Protein AF-A0A2W4RXI7-F1 (afdb_monomer_lite)

pLDDT: mean 94.2, std 5.84, range [62.19, 98.5]

Foldseek 3Di:
DDDQDPVNVVVVVVVVVVVLLVVLLVVLCVVAVVCVPADPVVSSLLLVLQLLALCQLVDDDSVQSSLSVVLCRVQALCLCLQPQLVCLSNPPVDDNSCSSVVCVVDPDPCSSVVSNVLHAPLSSQHRYPCSVPDLQVSLVSSLVRQDDPVLVVVCVVVVDGLVLLLVVQVVLPNPHSRLSSLSSNCCSVVHVCNCPPDPQNVVLSVVSDSVSSSVSSQVVCCVPPVGRD

Structure (mmCIF, N/CA/C/O backbone):
data_AF-A0A2W4RXI7-F1
#
_entry.id   AF-A0A2W4RXI7-F1
#
loop_
_atom_site.group_PDB
_atom_site.id
_atom_site.type_symbol
_atom_site.label_atom_id
_atom_site.label_alt_id
_atom_site.label_comp_id
_atom_site.label_asym_id
_atom_site.label_entity_id
_atom_site.label_seq_id
_atom_site.pdbx_PDB_ins_code
_atom_site.Cartn_x
_atom_site.Cartn_y
_atom_site.Cartn_z
_atom_site.occupancy
_atom_site.B_iso_or_equiv
_atom_site.auth_seq_id
_atom_site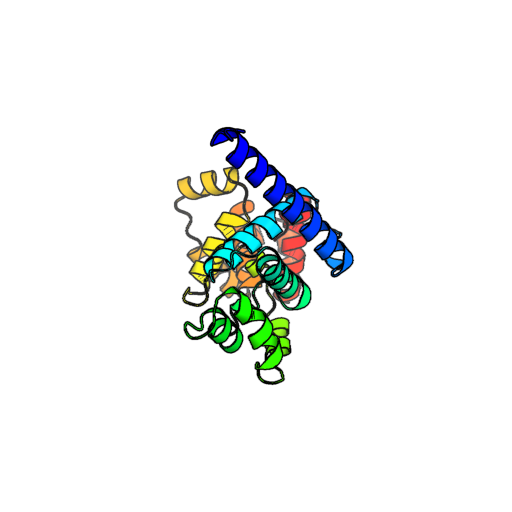.auth_comp_id
_atom_site.auth_asym_id
_atom_site.auth_atom_id
_atom_site.pdbx_PDB_model_num
ATOM 1 N N . MET A 1 1 ? -1.349 9.612 48.285 1.00 62.19 1 MET A N 1
ATOM 2 C CA . MET A 1 1 ? -1.772 10.336 47.068 1.00 62.19 1 MET A CA 1
ATOM 3 C C . MET A 1 1 ? -0.629 10.240 46.072 1.00 62.19 1 MET A C 1
ATOM 5 O O . MET A 1 1 ? 0.419 10.817 46.321 1.00 62.19 1 MET A O 1
ATOM 9 N N . ILE A 1 2 ? -0.771 9.408 45.040 1.00 70.06 2 ILE A N 1
ATOM 10 C CA . ILE A 1 2 ? 0.252 9.237 43.999 1.00 70.06 2 ILE A CA 1
ATOM 11 C C . ILE A 1 2 ? 0.003 10.331 42.956 1.00 70.06 2 ILE A C 1
ATOM 13 O O . ILE A 1 2 ? -1.092 10.397 42.408 1.00 70.06 2 ILE A O 1
ATOM 17 N N . ILE A 1 3 ? 0.980 11.207 42.720 1.00 77.25 3 ILE A N 1
ATOM 18 C CA . ILE A 1 3 ? 0.929 12.204 41.643 1.00 77.25 3 ILE A CA 1
ATOM 19 C C . ILE A 1 3 ? 1.681 11.599 40.460 1.00 77.25 3 ILE A C 1
ATOM 21 O O . ILE A 1 3 ? 2.901 11.456 40.517 1.00 77.25 3 ILE A O 1
ATOM 25 N N . ILE A 1 4 ? 0.952 11.201 39.419 1.00 76.81 4 ILE A N 1
ATOM 26 C CA . ILE A 1 4 ? 1.549 10.725 38.170 1.00 76.81 4 ILE A CA 1
ATOM 27 C C . ILE A 1 4 ? 1.892 11.956 37.332 1.00 76.81 4 ILE A C 1
ATOM 29 O O . ILE A 1 4 ? 1.026 12.777 37.036 1.00 76.81 4 ILE A O 1
ATOM 33 N N . SER A 1 5 ? 3.166 12.107 36.981 1.00 83.50 5 SER A N 1
ATOM 34 C CA . SER A 1 5 ? 3.616 13.199 36.112 1.00 83.50 5 SER A CA 1
ATOM 35 C C . SER A 1 5 ? 3.277 12.918 34.645 1.00 83.50 5 SER A C 1
ATOM 37 O O . SER A 1 5 ? 3.257 11.763 34.222 1.00 83.50 5 SER A O 1
ATOM 39 N N . THR A 1 6 ? 3.090 13.965 33.837 1.00 82.56 6 THR A N 1
ATOM 40 C CA . THR A 1 6 ? 2.845 13.849 32.385 1.00 82.56 6 THR A CA 1
ATOM 41 C C . THR A 1 6 ? 3.897 12.979 31.694 1.00 82.56 6 THR A C 1
ATOM 43 O O . THR A 1 6 ? 3.557 12.077 30.943 1.00 82.56 6 THR A O 1
ATOM 46 N N . ARG A 1 7 ? 5.174 13.134 32.069 1.00 82.56 7 ARG A N 1
ATOM 47 C CA . ARG A 1 7 ? 6.284 12.337 31.526 1.00 82.56 7 ARG A CA 1
ATOM 48 C C . ARG A 1 7 ? 6.159 10.836 31.814 1.00 82.56 7 ARG A C 1
ATOM 50 O O . ARG A 1 7 ? 6.609 10.022 31.015 1.00 82.56 7 ARG A O 1
ATOM 57 N N . GLN A 1 8 ? 5.592 10.464 32.964 1.00 79.50 8 GLN A N 1
ATOM 58 C CA . GLN A 1 8 ? 5.335 9.060 33.294 1.00 79.50 8 GLN A CA 1
ATOM 59 C C . GLN A 1 8 ? 4.173 8.509 32.465 1.00 79.50 8 GLN A C 1
ATOM 61 O O . GLN A 1 8 ? 4.283 7.388 31.982 1.00 79.50 8 GLN A O 1
ATOM 66 N N . MET A 1 9 ? 3.109 9.292 32.249 1.00 83.25 9 MET A N 1
ATOM 67 C CA . MET A 1 9 ? 2.001 8.898 31.366 1.00 83.25 9 MET A CA 1
ATOM 68 C C . MET A 1 9 ? 2.474 8.684 29.927 1.00 83.25 9 MET A C 1
ATOM 70 O O . MET A 1 9 ? 2.164 7.648 29.346 1.00 83.25 9 MET A O 1
ATOM 74 N N . ASP A 1 10 ? 3.295 9.594 29.398 1.00 86.25 10 ASP A N 1
ATOM 75 C CA . ASP A 1 10 ? 3.855 9.474 28.047 1.00 86.25 10 ASP A CA 1
ATOM 76 C C . ASP A 1 10 ? 4.688 8.193 27.898 1.00 86.25 10 ASP A C 1
ATOM 78 O O . ASP A 1 10 ? 4.558 7.465 26.915 1.00 86.25 10 ASP A O 1
ATOM 82 N N . PHE A 1 11 ? 5.518 7.877 28.899 1.00 86.81 11 PHE A N 1
ATOM 83 C CA . PHE A 1 11 ? 6.318 6.653 28.903 1.00 86.81 11 PHE A CA 1
ATOM 84 C C . PHE A 1 11 ? 5.442 5.392 28.923 1.00 86.81 11 PHE A C 1
ATOM 86 O O . PHE A 1 11 ? 5.689 4.461 28.156 1.00 86.81 11 PHE A O 1
ATOM 93 N N . PHE A 1 12 ? 4.398 5.362 29.760 1.00 86.44 12 PHE A N 1
ATOM 94 C CA . PHE A 1 12 ? 3.458 4.240 29.794 1.00 86.44 12 PHE A CA 1
ATOM 95 C C . PHE A 1 12 ? 2.723 4.071 28.464 1.00 86.44 12 PHE A C 1
ATOM 97 O O . PHE A 1 12 ? 2.597 2.946 27.984 1.00 86.44 12 PHE A O 1
ATOM 104 N N . GLN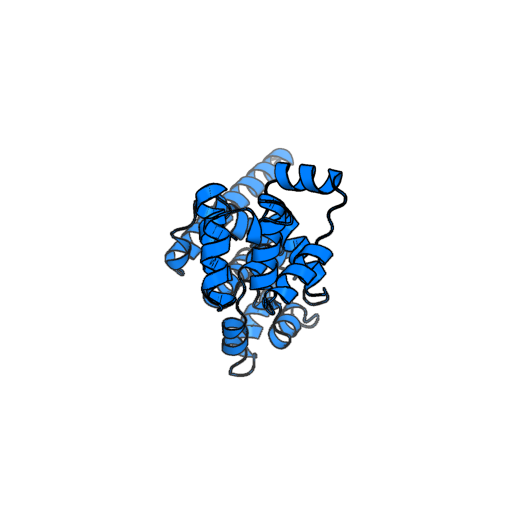 A 1 13 ? 2.285 5.169 27.846 1.00 85.94 13 GLN A N 1
ATOM 105 C CA . GLN A 1 13 ? 1.597 5.132 26.560 1.00 85.94 13 GLN A CA 1
ATOM 106 C C . GLN A 1 13 ? 2.512 4.604 25.448 1.00 85.94 13 GLN A C 1
ATOM 108 O O . GLN A 1 13 ? 2.116 3.701 24.716 1.00 85.94 13 GLN A O 1
ATOM 113 N N . GLN A 1 14 ? 3.759 5.080 25.378 1.00 88.88 14 GLN A N 1
ATOM 114 C CA . GLN A 1 14 ? 4.754 4.581 24.419 1.00 88.88 14 GLN A CA 1
ATOM 115 C C . GLN A 1 14 ? 5.049 3.090 24.619 1.00 88.88 14 GLN A C 1
ATOM 117 O O . GLN A 1 14 ? 5.160 2.338 23.650 1.00 88.88 14 GLN A O 1
ATOM 122 N N . GLN A 1 15 ? 5.157 2.639 25.872 1.00 91.25 15 GLN A N 1
ATOM 123 C CA . GLN A 1 15 ? 5.377 1.228 26.174 1.00 91.25 15 GLN A CA 1
ATOM 124 C C . GLN A 1 15 ? 4.177 0.363 25.764 1.00 91.25 15 GLN A C 1
ATOM 126 O O . GLN A 1 15 ? 4.372 -0.698 25.170 1.00 91.25 15 GLN A O 1
ATOM 131 N N . GLN A 1 16 ? 2.949 0.806 26.047 1.00 90.69 16 GLN A N 1
ATOM 132 C CA . GLN A 1 16 ? 1.731 0.102 25.637 1.00 90.69 16 GLN A CA 1
ATOM 133 C C . GLN A 1 16 ? 1.595 0.034 24.115 1.00 90.69 16 GLN A C 1
ATOM 135 O O . GLN A 1 16 ? 1.257 -1.021 23.581 1.00 90.69 16 GLN A O 1
ATOM 140 N N . GLU A 1 17 ? 1.889 1.128 23.413 1.00 91.69 17 GLU A N 1
ATOM 141 C CA . GLU A 1 17 ? 1.865 1.174 21.952 1.00 91.69 17 GLU A CA 1
ATOM 142 C C . GLU A 1 17 ? 2.888 0.209 21.348 1.00 91.69 17 GLU A C 1
ATOM 144 O O . GLU A 1 17 ? 2.563 -0.561 20.444 1.00 91.69 17 GLU A O 1
ATOM 149 N N . ARG A 1 18 ? 4.107 0.181 21.896 1.00 92.81 18 ARG A N 1
ATOM 150 C CA . ARG A 1 18 ? 5.139 -0.767 21.473 1.00 92.81 18 ARG A CA 1
ATOM 151 C C . ARG A 1 18 ? 4.696 -2.217 21.675 1.00 92.81 18 ARG A C 1
ATOM 153 O O . ARG A 1 18 ? 4.786 -3.009 20.744 1.00 92.81 18 ARG A O 1
ATOM 160 N N . GLN A 1 19 ? 4.175 -2.555 22.854 1.00 94.88 19 GLN A N 1
ATOM 161 C CA . GLN A 1 19 ? 3.679 -3.906 23.143 1.00 94.88 19 GLN A CA 1
ATOM 162 C C . GLN A 1 19 ? 2.489 -4.296 22.261 1.00 94.88 19 GLN A C 1
ATOM 164 O O . GLN A 1 19 ? 2.323 -5.465 21.919 1.00 94.88 19 GLN A O 1
ATOM 169 N N . PHE A 1 20 ? 1.629 -3.341 21.906 1.00 96.56 20 PHE A N 1
ATOM 170 C CA . PHE A 1 20 ? 0.544 -3.575 20.961 1.00 96.56 20 PHE A CA 1
ATOM 171 C C . PHE A 1 20 ? 1.082 -3.911 19.568 1.00 96.56 20 PHE A C 1
ATOM 173 O O . PHE A 1 20 ? 0.690 -4.934 19.016 1.00 96.56 20 PHE A O 1
ATOM 180 N N . ARG A 1 21 ? 2.030 -3.125 19.043 1.00 95.94 21 ARG A N 1
ATOM 181 C CA . ARG A 1 21 ? 2.655 -3.384 17.736 1.00 95.94 21 ARG A CA 1
ATOM 182 C C . ARG A 1 21 ? 3.394 -4.720 17.695 1.00 95.94 21 ARG A C 1
ATOM 184 O O . ARG A 1 21 ? 3.226 -5.460 16.737 1.00 95.94 21 ARG A O 1
ATOM 191 N N . GLU A 1 22 ? 4.151 -5.055 18.742 1.00 95.38 22 GLU A N 1
ATOM 192 C CA . GLU A 1 22 ? 4.859 -6.341 18.844 1.00 95.38 22 GLU A CA 1
ATOM 193 C C . GLU A 1 22 ? 3.879 -7.528 18.829 1.00 95.38 22 GLU A C 1
ATOM 195 O O . GLU A 1 22 ? 4.096 -8.500 18.105 1.00 95.38 22 GLU A O 1
ATOM 200 N N . ARG A 1 23 ? 2.763 -7.438 19.569 1.00 96.94 23 ARG A N 1
ATOM 201 C CA . ARG A 1 23 ? 1.708 -8.467 19.545 1.00 96.94 23 ARG A CA 1
ATOM 202 C C . ARG A 1 23 ? 1.008 -8.553 18.194 1.00 96.94 23 ARG A C 1
ATOM 204 O O . ARG A 1 23 ? 0.762 -9.654 17.721 1.00 96.94 23 ARG A O 1
ATOM 211 N N . LEU A 1 24 ? 0.703 -7.412 17.578 1.00 96.81 24 LEU A N 1
ATOM 212 C CA . LEU A 1 24 ? 0.054 -7.368 16.272 1.00 96.81 24 LEU A CA 1
ATOM 213 C C . LEU A 1 24 ? 0.950 -7.977 15.191 1.00 96.81 24 LEU A C 1
ATOM 215 O O . LEU A 1 24 ? 0.484 -8.773 14.390 1.00 96.81 24 LEU A O 1
ATOM 219 N N . GLN A 1 25 ? 2.248 -7.676 15.218 1.00 96.56 25 GLN A N 1
ATOM 220 C CA . GLN A 1 25 ? 3.222 -8.281 14.317 1.00 96.56 25 GLN A CA 1
ATOM 221 C C . GLN A 1 25 ? 3.311 -9.797 14.498 1.00 96.56 25 GLN A C 1
ATOM 223 O O . GLN A 1 25 ? 3.336 -10.521 13.508 1.00 96.56 25 GLN A O 1
ATOM 228 N N . ALA A 1 26 ? 3.342 -10.279 15.744 1.00 96.31 26 ALA A N 1
ATOM 229 C CA . ALA A 1 26 ? 3.323 -11.713 16.016 1.00 96.31 26 ALA A CA 1
ATOM 230 C C . ALA A 1 26 ? 2.040 -12.372 15.480 1.00 96.31 26 ALA A C 1
ATOM 232 O O . ALA A 1 26 ? 2.134 -13.387 14.801 1.00 96.31 26 ALA A O 1
ATOM 233 N N . GLY A 1 27 ? 0.876 -11.753 15.706 1.00 96.56 27 GLY A N 1
ATOM 234 C CA . GLY A 1 27 ? -0.405 -12.245 15.193 1.00 96.56 27 GLY A CA 1
ATOM 235 C C . GLY A 1 27 ? -0.468 -12.273 13.665 1.00 96.56 27 GLY A C 1
ATOM 236 O O . GLY A 1 27 ? -0.906 -13.261 13.095 1.00 96.56 27 GLY A O 1
ATOM 237 N N . VAL A 1 28 ? 0.038 -11.241 12.980 1.00 96.12 28 VAL A N 1
ATOM 238 C CA . VAL A 1 28 ? 0.117 -11.229 11.506 1.00 96.12 28 VAL A CA 1
ATOM 239 C C . VAL A 1 28 ? 0.981 -12.378 10.983 1.00 96.12 28 VAL A C 1
ATOM 241 O O . VAL A 1 28 ? 0.619 -13.011 9.999 1.00 96.12 28 VAL A O 1
ATOM 244 N N . LEU A 1 29 ? 2.110 -12.673 11.631 1.00 95.94 29 LEU A N 1
ATOM 245 C CA . LEU A 1 29 ? 2.981 -13.782 11.229 1.00 95.94 29 LEU A CA 1
ATOM 246 C C . LEU A 1 29 ? 2.372 -15.162 11.512 1.00 95.94 29 LEU A C 1
ATOM 248 O O . LEU A 1 29 ? 2.686 -16.115 10.801 1.00 95.94 29 LEU A O 1
ATOM 252 N N . GLU A 1 30 ? 1.542 -15.271 12.549 1.00 95.50 30 GLU A N 1
ATOM 253 C CA . GLU A 1 30 ? 0.829 -16.499 12.910 1.00 95.50 30 GLU A CA 1
ATOM 254 C C . GLU A 1 30 ? -0.325 -16.785 11.938 1.00 95.50 30 GLU A C 1
ATOM 256 O O . GLU A 1 30 ? -0.412 -17.888 11.402 1.00 95.50 30 GLU A O 1
ATOM 261 N N . GLU A 1 31 ? -1.156 -15.781 11.655 1.00 93.31 31 GLU A N 1
ATOM 262 C CA . GLU A 1 31 ? -2.354 -15.913 10.815 1.00 93.31 31 GLU A CA 1
ATOM 263 C C . GLU A 1 31 ? -2.051 -15.827 9.309 1.00 93.31 31 GLU A C 1
ATOM 265 O O . GLU A 1 31 ? -2.798 -16.355 8.486 1.00 93.31 31 GLU A O 1
ATOM 270 N N . CYS A 1 32 ? -0.961 -15.160 8.911 1.00 92.88 32 CYS A N 1
ATOM 271 C CA . CYS A 1 32 ? -0.599 -14.941 7.506 1.00 92.88 32 CYS A CA 1
ATOM 272 C C . CYS A 1 32 ? 0.888 -15.271 7.244 1.00 92.88 32 CYS A C 1
ATOM 274 O O . CYS A 1 32 ? 1.723 -14.363 7.132 1.00 92.88 32 CYS A O 1
ATOM 276 N N . PRO A 1 33 ? 1.240 -16.565 7.088 1.00 91.12 33 PRO A N 1
ATOM 277 C CA . PRO A 1 33 ? 2.625 -17.020 6.923 1.00 91.12 33 PRO A CA 1
ATOM 278 C C . PRO A 1 33 ? 3.369 -16.429 5.718 1.00 91.12 33 PRO A C 1
ATOM 280 O O . PRO A 1 33 ? 4.599 -16.383 5.730 1.00 91.12 33 PRO A O 1
ATOM 283 N N . ASP A 1 34 ? 2.656 -15.936 4.703 1.00 89.94 34 ASP A N 1
ATOM 284 C CA . ASP A 1 34 ? 3.247 -15.297 3.518 1.00 89.94 34 ASP A CA 1
ATOM 285 C C . ASP A 1 34 ? 4.105 -14.069 3.875 1.00 89.94 34 ASP A C 1
ATOM 287 O O . ASP A 1 34 ? 5.075 -13.751 3.183 1.00 89.94 34 ASP A O 1
ATOM 291 N N . TYR A 1 35 ? 3.824 -13.419 5.009 1.00 91.88 35 TYR A N 1
ATOM 292 C CA . TYR A 1 35 ? 4.607 -12.288 5.510 1.00 91.88 35 TYR A CA 1
ATOM 293 C C . TYR A 1 35 ? 5.863 -12.703 6.292 1.00 91.88 35 TYR A C 1
ATOM 295 O O . TYR A 1 35 ? 6.696 -11.847 6.597 1.00 91.88 35 TYR A O 1
ATOM 303 N N . ALA A 1 36 ? 6.064 -13.995 6.581 1.00 90.50 36 ALA A N 1
ATOM 304 C CA . ALA A 1 36 ? 7.229 -14.485 7.325 1.00 90.50 36 ALA A CA 1
ATOM 305 C C . ALA A 1 36 ? 8.563 -14.295 6.584 1.00 90.50 36 ALA A C 1
ATOM 307 O O . ALA A 1 36 ? 9.623 -14.316 7.209 1.00 90.50 36 ALA A O 1
ATOM 308 N N . GLY A 1 37 ? 8.523 -14.087 5.264 1.00 90.25 37 GLY A N 1
ATOM 309 C CA . GLY A 1 37 ? 9.702 -13.759 4.461 1.00 90.25 37 GLY A CA 1
ATOM 310 C C . GLY A 1 37 ? 10.179 -12.308 4.596 1.00 90.25 37 GLY A C 1
ATOM 311 O O . GLY A 1 37 ? 11.309 -12.007 4.204 1.00 90.25 37 GLY A O 1
ATOM 312 N N . LEU A 1 38 ? 9.354 -11.405 5.142 1.00 93.00 38 LEU A N 1
ATOM 313 C CA . LEU A 1 38 ? 9.717 -9.997 5.286 1.00 93.00 38 LEU A CA 1
ATOM 314 C C . LEU A 1 38 ? 10.704 -9.783 6.445 1.00 93.00 38 LEU A C 1
ATOM 316 O O . LEU A 1 38 ? 10.549 -10.374 7.518 1.00 93.00 38 LEU A O 1
ATOM 320 N N . PRO A 1 39 ? 11.688 -8.876 6.300 1.00 94.69 39 PRO A N 1
ATOM 321 C CA . PRO A 1 39 ? 12.507 -8.442 7.418 1.00 94.69 39 PRO A CA 1
ATOM 322 C C . PRO A 1 39 ? 11.641 -7.839 8.520 1.00 94.69 39 PRO A C 1
ATOM 324 O O . PRO A 1 39 ? 10.680 -7.116 8.248 1.00 94.69 39 PRO A O 1
ATOM 327 N N . HIS A 1 40 ? 12.034 -8.081 9.771 1.00 93.56 40 HIS A N 1
ATOM 328 C CA . HIS A 1 40 ? 11.302 -7.606 10.944 1.00 93.56 40 HIS A CA 1
ATOM 329 C C . HIS A 1 40 ? 11.004 -6.099 10.879 1.00 93.56 40 HIS A C 1
ATOM 331 O O . HIS A 1 40 ? 9.866 -5.687 11.100 1.00 93.56 40 HIS A O 1
ATOM 337 N N . ASP A 1 41 ? 12.007 -5.291 10.528 1.00 93.38 41 ASP A N 1
ATOM 338 C CA . ASP A 1 41 ? 11.875 -3.833 10.443 1.00 93.38 41 ASP A CA 1
ATOM 339 C C . ASP A 1 41 ? 10.924 -3.404 9.318 1.00 93.38 41 ASP A C 1
ATOM 341 O O . ASP A 1 41 ? 10.178 -2.439 9.469 1.00 93.38 41 ASP A O 1
ATOM 345 N N . THR A 1 42 ? 10.903 -4.146 8.207 1.00 94.31 42 THR A N 1
ATOM 346 C CA . THR A 1 42 ? 9.981 -3.901 7.093 1.00 94.31 42 THR A CA 1
ATOM 347 C C . THR A 1 42 ? 8.545 -4.160 7.523 1.00 94.31 42 THR A C 1
ATOM 349 O O . THR A 1 42 ? 7.706 -3.280 7.361 1.00 94.31 42 THR A O 1
ATOM 352 N N . LEU A 1 43 ? 8.254 -5.319 8.120 1.00 95.81 43 LEU A N 1
ATOM 353 C CA . LEU A 1 43 ? 6.900 -5.633 8.582 1.00 95.81 43 LEU A CA 1
ATOM 354 C C . LEU A 1 43 ? 6.432 -4.654 9.670 1.00 95.81 43 LEU A C 1
ATOM 356 O O . LEU A 1 43 ? 5.303 -4.173 9.626 1.00 95.81 43 LEU A O 1
ATOM 360 N N . SER A 1 44 ? 7.316 -4.298 10.605 1.00 95.94 44 SER A N 1
ATOM 361 C CA . SER A 1 44 ? 7.035 -3.291 11.632 1.00 95.94 44 SER A CA 1
ATOM 362 C C . SER A 1 44 ? 6.698 -1.924 11.020 1.00 95.94 44 SER A C 1
ATOM 364 O O . SER A 1 44 ? 5.734 -1.271 11.436 1.00 95.94 44 SER A O 1
ATOM 366 N N . HIS A 1 45 ? 7.423 -1.506 9.976 1.00 95.38 45 HIS A N 1
ATOM 367 C CA . HIS A 1 45 ? 7.111 -0.293 9.214 1.00 95.38 45 HIS A CA 1
ATOM 368 C C . HIS A 1 45 ? 5.738 -0.380 8.538 1.00 95.38 45 HIS A C 1
ATOM 370 O O . HIS A 1 45 ? 4.918 0.515 8.728 1.00 95.38 45 HIS A O 1
ATOM 376 N N . LEU A 1 46 ? 5.436 -1.472 7.829 1.00 96.94 46 LEU A N 1
ATOM 377 C CA . LEU A 1 46 ? 4.144 -1.653 7.154 1.00 96.94 46 LEU A CA 1
ATOM 378 C C . LEU A 1 46 ? 2.962 -1.628 8.134 1.00 96.94 46 LEU A C 1
ATOM 380 O O . LEU A 1 46 ? 1.982 -0.922 7.900 1.00 96.94 46 LEU A O 1
ATOM 384 N N . ILE A 1 47 ? 3.083 -2.310 9.277 1.00 97.25 47 ILE A N 1
ATOM 385 C CA . ILE A 1 47 ? 2.075 -2.273 10.349 1.00 97.25 47 ILE A CA 1
ATOM 386 C C . ILE A 1 47 ? 1.898 -0.845 10.874 1.00 97.25 47 ILE A C 1
ATOM 388 O O . ILE A 1 47 ? 0.780 -0.409 11.136 1.00 97.25 47 ILE A O 1
ATOM 392 N N . SER A 1 48 ? 2.984 -0.082 10.998 1.00 97.12 48 SER A N 1
ATOM 393 C CA . SER A 1 48 ? 2.918 1.313 11.440 1.00 97.12 48 SER A CA 1
ATOM 394 C C . SER A 1 48 ? 2.107 2.187 10.478 1.00 97.12 48 SER A C 1
ATOM 396 O O . SER A 1 48 ? 1.287 2.989 10.929 1.00 97.12 48 SER A O 1
ATOM 398 N N . LEU A 1 49 ? 2.298 2.014 9.165 1.00 97.56 49 LEU A N 1
ATOM 399 C CA . LEU A 1 49 ? 1.527 2.724 8.138 1.00 97.56 49 LEU A CA 1
ATOM 400 C C . LEU A 1 49 ? 0.053 2.297 8.152 1.00 97.56 49 LEU A C 1
ATOM 402 O O . LEU A 1 49 ? -0.833 3.152 8.109 1.00 97.56 49 LEU A O 1
ATOM 406 N N . ALA A 1 50 ? -0.209 0.998 8.298 1.00 98.00 50 ALA A N 1
ATOM 407 C CA . ALA A 1 50 ? -1.556 0.445 8.384 1.00 98.00 50 ALA A CA 1
ATOM 408 C C . ALA A 1 50 ? -2.332 0.989 9.596 1.00 98.00 50 ALA A C 1
ATOM 410 O O . ALA A 1 50 ? -3.469 1.433 9.454 1.00 98.00 50 ALA A O 1
ATOM 411 N N . LEU A 1 51 ? -1.700 1.063 10.772 1.00 97.88 51 LEU A N 1
ATOM 412 C CA . LEU A 1 51 ? -2.292 1.668 11.971 1.00 97.88 51 LEU A CA 1
ATOM 413 C C . LEU A 1 51 ? -2.563 3.167 11.789 1.00 97.88 51 LEU A C 1
ATOM 415 O O . LEU A 1 51 ? -3.606 3.669 12.209 1.00 97.88 51 LEU A O 1
ATOM 419 N N . GLN A 1 52 ? -1.651 3.891 11.133 1.00 97.44 52 GLN A N 1
ATOM 420 C CA . GLN A 1 52 ? -1.860 5.303 10.809 1.00 97.44 52 GLN A CA 1
ATOM 421 C C . GLN A 1 52 ? -3.070 5.493 9.883 1.00 97.44 52 GLN A C 1
ATOM 423 O O . GLN A 1 52 ? -3.860 6.420 10.089 1.00 97.44 52 GLN A O 1
ATOM 428 N N . ARG A 1 53 ? -3.226 4.612 8.889 1.00 98.00 53 ARG A N 1
ATOM 429 C CA . ARG A 1 53 ? -4.362 4.595 7.964 1.00 98.00 53 ARG A CA 1
ATOM 430 C C . ARG A 1 53 ? -5.668 4.259 8.682 1.00 98.00 53 ARG A C 1
ATOM 432 O O . ARG A 1 53 ? -6.629 5.007 8.539 1.00 98.00 53 ARG A O 1
ATOM 439 N N . ALA A 1 54 ? -5.676 3.218 9.511 1.00 98.12 54 ALA A N 1
ATOM 440 C CA . ALA A 1 54 ? -6.814 2.815 10.337 1.00 98.12 54 ALA A CA 1
ATOM 441 C C . ALA A 1 54 ? -7.311 3.976 11.221 1.00 98.12 54 ALA A C 1
ATOM 443 O O . ALA A 1 54 ? -8.502 4.283 11.261 1.00 98.12 54 ALA A O 1
ATOM 444 N N . GLY A 1 55 ? -6.386 4.724 11.833 1.00 97.44 55 GLY A N 1
ATOM 445 C CA . GLY A 1 55 ? -6.715 5.919 12.613 1.00 97.44 55 GLY A CA 1
ATOM 446 C C . GLY A 1 55 ? -7.421 7.027 11.814 1.00 97.44 55 GLY A C 1
ATOM 447 O O . GLY A 1 55 ? -8.128 7.844 12.404 1.00 97.44 55 GLY A O 1
ATOM 448 N N . LYS A 1 56 ? -7.299 7.070 10.476 1.00 97.25 56 LYS A N 1
ATOM 449 C CA . LYS A 1 56 ? -8.043 8.032 9.637 1.00 97.25 56 LYS A CA 1
ATOM 450 C C . LYS A 1 56 ? -9.520 7.695 9.477 1.00 97.25 56 LYS A C 1
ATOM 452 O O . LYS A 1 56 ? -10.294 8.612 9.224 1.00 97.25 56 LYS A O 1
ATOM 457 N N . TYR A 1 57 ? -9.915 6.447 9.709 1.00 97.44 57 TYR A N 1
ATOM 458 C CA . TYR A 1 57 ? -11.325 6.060 9.809 1.00 97.44 57 TYR A CA 1
ATOM 459 C C . TYR A 1 57 ? -11.932 6.376 11.189 1.00 97.44 57 TYR A C 1
ATOM 461 O O . TYR A 1 57 ? -13.142 6.254 11.385 1.00 97.44 57 TYR A O 1
ATOM 469 N N . GLY A 1 58 ? -11.114 6.865 12.131 1.00 97.50 58 GLY A N 1
ATOM 470 C CA . GLY A 1 58 ? -11.534 7.251 13.477 1.00 97.50 58 GLY A CA 1
ATOM 471 C C . GLY A 1 58 ? -11.400 6.141 14.516 1.00 97.50 58 GLY A C 1
ATOM 472 O O . GLY A 1 58 ? -11.886 6.317 15.629 1.00 97.50 58 GLY A O 1
ATOM 473 N N . PHE A 1 59 ? -10.750 5.026 14.174 1.00 98.06 59 PHE A N 1
ATOM 474 C CA . PHE A 1 59 ? -10.503 3.934 15.111 1.00 98.06 59 PHE A CA 1
ATOM 475 C C . PHE A 1 59 ? -9.468 4.343 16.156 1.00 98.06 59 PHE A C 1
ATOM 477 O O . PHE A 1 59 ? -8.406 4.886 15.840 1.00 98.06 59 PHE A O 1
ATOM 484 N N . THR A 1 60 ? -9.785 4.061 17.412 1.00 96.69 60 THR A N 1
ATOM 485 C CA . THR A 1 60 ? -8.945 4.359 18.573 1.00 96.69 60 THR A CA 1
ATOM 486 C C . THR A 1 60 ? -8.706 3.133 19.442 1.00 96.69 60 THR A C 1
ATOM 488 O O . THR A 1 60 ? -7.723 3.099 20.186 1.00 96.69 60 THR A O 1
ATOM 491 N N . TRP A 1 61 ? -9.565 2.114 19.356 1.00 97.44 61 TRP A N 1
ATOM 492 C CA . TRP A 1 61 ? -9.408 0.893 20.135 1.00 97.44 61 TRP A CA 1
ATOM 493 C C . TRP A 1 61 ? -8.403 -0.050 19.480 1.00 97.44 61 TRP A C 1
ATOM 495 O O . TRP A 1 61 ? -8.399 -0.259 18.269 1.00 97.44 61 TRP A O 1
ATOM 505 N N . GLN A 1 62 ? -7.548 -0.659 20.306 1.00 97.38 62 GLN A N 1
ATOM 506 C CA . GLN A 1 62 ? -6.531 -1.604 19.833 1.00 97.38 62 GLN A CA 1
ATOM 507 C C . GLN A 1 62 ? -7.140 -2.805 19.097 1.00 97.38 62 GLN A C 1
ATOM 509 O O . GLN A 1 62 ? -6.523 -3.304 18.162 1.00 97.38 62 GLN A O 1
ATOM 514 N N . SER A 1 63 ? -8.333 -3.257 19.496 1.00 97.06 63 SER A N 1
ATOM 515 C CA . SER A 1 63 ? -9.054 -4.350 18.833 1.00 97.06 63 SER A CA 1
ATOM 516 C C . SER A 1 63 ? -9.428 -3.990 17.397 1.00 97.06 63 SER A C 1
ATOM 518 O O . SER A 1 63 ? -9.047 -4.711 16.482 1.00 97.06 63 SER A O 1
ATOM 520 N N . THR A 1 64 ? -10.076 -2.846 17.189 1.00 98.00 64 THR A N 1
ATOM 521 C CA . THR A 1 64 ? -10.517 -2.372 15.868 1.00 98.00 64 THR A CA 1
ATOM 522 C C . THR A 1 64 ? -9.333 -2.050 14.963 1.00 98.00 64 THR A C 1
ATOM 524 O O . THR A 1 64 ? -9.314 -2.389 13.782 1.00 98.00 64 THR A O 1
ATOM 527 N N . LEU A 1 65 ? -8.286 -1.437 15.528 1.00 98.31 65 LEU A N 1
ATOM 528 C CA . LEU A 1 65 ? -7.029 -1.200 14.821 1.00 98.31 65 LEU A CA 1
ATOM 529 C C . LEU A 1 65 ? -6.390 -2.515 14.356 1.00 98.31 65 LEU A C 1
ATOM 531 O O . LEU A 1 65 ? -5.913 -2.592 13.227 1.00 98.31 65 LEU A O 1
ATOM 535 N N . ALA A 1 66 ? -6.385 -3.545 15.206 1.00 98.19 66 ALA A N 1
ATOM 536 C CA . ALA A 1 66 ? -5.874 -4.862 14.845 1.00 98.19 66 ALA A CA 1
ATOM 537 C C . ALA A 1 66 ? -6.740 -5.533 13.771 1.00 98.19 66 ALA A C 1
ATOM 539 O O . ALA A 1 66 ? -6.182 -6.002 12.785 1.00 98.19 66 ALA A O 1
ATOM 540 N N . GLN A 1 67 ? -8.072 -5.524 13.911 1.00 97.94 67 GLN A N 1
ATOM 541 C CA . GLN A 1 67 ? -9.004 -6.052 12.904 1.00 97.94 67 GLN A CA 1
ATOM 542 C C . GLN A 1 67 ? -8.757 -5.422 11.527 1.00 97.94 67 GLN A C 1
ATOM 544 O O . GLN A 1 67 ? -8.642 -6.137 10.538 1.00 97.94 67 GLN A O 1
ATOM 549 N N . PHE A 1 68 ? -8.580 -4.098 11.458 1.00 98.50 68 PHE A N 1
ATOM 550 C CA . PHE A 1 68 ? -8.261 -3.418 10.200 1.00 98.50 68 PHE A CA 1
ATOM 551 C C . PHE A 1 68 ? -6.964 -3.942 9.566 1.00 98.50 68 PHE A C 1
ATOM 553 O O . PHE A 1 68 ? -6.916 -4.195 8.364 1.00 98.50 68 PHE A O 1
ATOM 560 N N . VAL A 1 69 ? -5.911 -4.129 10.369 1.00 98.25 69 VAL A N 1
ATOM 561 C CA . VAL A 1 69 ? -4.636 -4.683 9.886 1.00 98.25 69 VAL A CA 1
ATOM 562 C C . VAL A 1 69 ? -4.798 -6.139 9.443 1.00 98.25 69 VAL A C 1
ATOM 564 O O . VAL A 1 69 ? -4.245 -6.508 8.412 1.00 98.25 69 VAL A O 1
ATOM 567 N N . PHE A 1 70 ? -5.590 -6.945 10.149 1.00 97.81 70 PHE A N 1
ATOM 568 C CA . PHE A 1 70 ? -5.878 -8.318 9.735 1.00 97.81 70 PHE A CA 1
ATOM 569 C C . PHE A 1 70 ? -6.685 -8.387 8.435 1.00 97.81 70 PHE A C 1
ATOM 571 O O . PHE A 1 70 ? -6.409 -9.238 7.598 1.00 97.81 70 PHE A O 1
ATOM 578 N N . LEU A 1 71 ? -7.613 -7.460 8.191 1.00 97.75 71 LEU A N 1
ATOM 579 C CA . LEU A 1 71 ? -8.291 -7.362 6.894 1.00 97.75 71 LEU A CA 1
ATOM 580 C C . LEU A 1 71 ? -7.318 -6.980 5.769 1.00 97.75 71 LEU A C 1
ATOM 582 O O . LEU A 1 71 ? -7.408 -7.529 4.669 1.00 97.75 71 LEU A O 1
ATOM 586 N N . MET A 1 72 ? -6.339 -6.106 6.044 1.00 97.94 72 MET A N 1
ATOM 587 C CA . MET A 1 72 ? -5.273 -5.798 5.081 1.00 97.94 72 MET A CA 1
ATOM 588 C C . MET A 1 72 ? -4.426 -7.025 4.724 1.00 97.94 72 MET A C 1
ATOM 590 O O . MET A 1 72 ? -3.994 -7.144 3.578 1.00 97.94 72 MET A O 1
ATOM 594 N N . THR A 1 73 ? -4.168 -7.920 5.681 1.00 96.62 73 THR A N 1
ATOM 595 C CA . THR A 1 73 ? -3.359 -9.126 5.446 1.00 96.62 73 THR A CA 1
ATOM 596 C C . THR A 1 73 ? -4.163 -10.262 4.827 1.00 96.62 73 THR A C 1
ATOM 598 O O . THR A 1 73 ? -3.632 -10.948 3.960 1.00 96.62 73 THR A O 1
ATOM 601 N N . ALA A 1 74 ? -5.410 -10.458 5.264 1.00 95.06 74 ALA A N 1
ATOM 602 C CA . ALA A 1 74 ? -6.247 -11.594 4.886 1.00 95.06 74 ALA A CA 1
ATOM 603 C C . ALA A 1 74 ? -6.992 -11.389 3.561 1.00 95.06 74 ALA A C 1
ATOM 605 O O . ALA A 1 74 ? -7.186 -12.351 2.825 1.00 95.06 74 ALA A O 1
ATOM 606 N N . ILE A 1 75 ? -7.412 -10.155 3.259 1.00 96.25 75 ILE A N 1
ATOM 607 C CA . ILE A 1 75 ? -8.172 -9.839 2.042 1.00 96.25 75 ILE A CA 1
ATOM 608 C C . ILE A 1 75 ? -7.270 -9.143 1.029 1.00 96.25 75 ILE A C 1
ATOM 610 O O . ILE A 1 75 ? -6.946 -9.697 -0.017 1.00 96.25 75 ILE A O 1
ATOM 614 N N . ALA A 1 76 ? -6.885 -7.903 1.328 1.00 96.88 76 ALA A N 1
ATOM 615 C CA . ALA A 1 76 ? -6.058 -7.088 0.453 1.00 96.88 76 ALA A CA 1
ATOM 616 C C . ALA A 1 76 ? -5.561 -5.841 1.200 1.00 96.88 76 ALA A C 1
ATOM 618 O O . ALA A 1 76 ? -6.358 -5.183 1.871 1.00 96.88 76 ALA A O 1
ATOM 619 N N . PRO A 1 77 ? -4.311 -5.385 1.008 1.00 97.62 77 PRO A N 1
ATOM 620 C CA . PRO A 1 77 ? -3.808 -4.169 1.666 1.00 97.62 77 PRO A CA 1
ATOM 621 C C . PRO A 1 77 ? -4.574 -2.891 1.281 1.00 97.62 77 PRO A C 1
ATOM 623 O O . PRO A 1 77 ? -4.477 -1.849 1.929 1.00 97.62 77 PRO A O 1
ATOM 626 N N . ASN A 1 78 ? -5.318 -2.944 0.182 1.00 97.81 78 ASN A N 1
ATOM 627 C CA . ASN A 1 78 ? -6.161 -1.884 -0.353 1.00 97.81 78 ASN A CA 1
ATOM 628 C C . ASN A 1 78 ? -7.664 -2.218 -0.287 1.00 97.81 78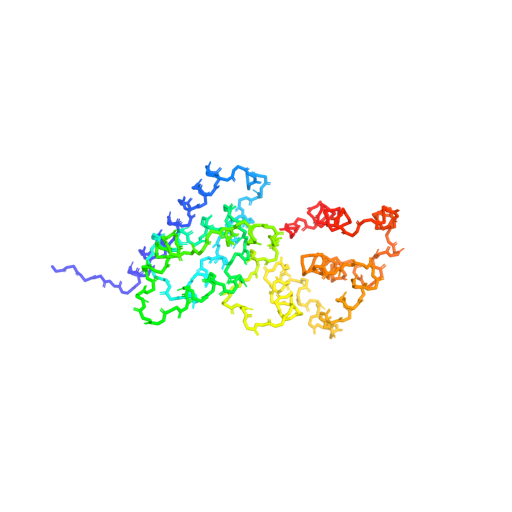 ASN A C 1
ATOM 630 O O . ASN A 1 78 ? -8.429 -1.601 -1.026 1.00 97.81 78 ASN A O 1
ATOM 634 N N . PHE A 1 79 ? -8.096 -3.165 0.558 1.00 98.31 79 PHE A N 1
ATOM 635 C CA . PHE A 1 79 ? -9.500 -3.601 0.650 1.00 98.31 79 PHE A CA 1
ATOM 636 C C . PHE A 1 79 ? -10.478 -2.434 0.884 1.00 98.31 79 PHE A C 1
ATOM 638 O O . PHE A 1 79 ? -11.554 -2.371 0.296 1.00 98.31 79 PHE A O 1
ATOM 645 N N . ASP A 1 80 ? -10.068 -1.452 1.682 1.00 98.12 80 ASP A N 1
ATOM 646 C CA . ASP A 1 80 ? -10.827 -0.252 2.024 1.00 98.12 80 ASP A CA 1
ATOM 647 C C . ASP A 1 80 ? -10.991 0.733 0.853 1.00 98.12 80 ASP A C 1
ATOM 649 O O . ASP A 1 80 ? -11.705 1.723 0.983 1.00 98.12 80 ASP A O 1
ATOM 653 N N . LEU A 1 81 ? -10.366 0.475 -0.303 1.00 97.56 81 LEU A N 1
ATOM 654 C CA . LEU A 1 81 ? -10.651 1.193 -1.548 1.00 97.56 81 LEU A CA 1
ATOM 655 C C . LEU A 1 81 ? -11.864 0.628 -2.295 1.00 97.56 81 LEU A C 1
ATOM 657 O O . LEU A 1 81 ? -12.326 1.248 -3.256 1.00 97.56 81 LEU A O 1
ATOM 661 N N . HIS A 1 82 ? -12.391 -0.529 -1.887 1.00 98.06 82 HIS A N 1
ATOM 662 C CA . HIS A 1 82 ? -13.610 -1.062 -2.474 1.00 98.06 82 HIS A CA 1
ATOM 663 C C . HIS A 1 82 ? -14.813 -0.176 -2.088 1.00 98.06 82 HIS A C 1
ATOM 665 O O . HIS A 1 82 ? -15.027 0.052 -0.896 1.00 98.06 82 HIS A O 1
ATOM 671 N N . PRO A 1 83 ? -15.648 0.288 -3.042 1.00 98.00 83 PRO A N 1
ATOM 672 C CA . PRO A 1 83 ? -16.719 1.252 -2.767 1.00 98.00 83 PRO A CA 1
ATOM 673 C C . PRO A 1 83 ? -17.675 0.864 -1.634 1.00 98.00 83 PRO A C 1
ATOM 675 O O . PRO A 1 83 ? -18.005 1.697 -0.793 1.00 98.00 83 PRO A O 1
ATOM 678 N N . ALA A 1 84 ? -18.109 -0.399 -1.589 1.00 98.00 84 ALA A N 1
ATOM 679 C CA . ALA A 1 84 ? -19.032 -0.874 -0.556 1.00 98.00 84 ALA A CA 1
ATOM 680 C C . ALA A 1 84 ? -18.372 -0.964 0.831 1.00 98.00 84 ALA A C 1
ATOM 682 O O . ALA A 1 84 ? -19.004 -0.639 1.835 1.00 98.00 84 ALA A O 1
ATOM 683 N N . ILE A 1 85 ? -17.092 -1.344 0.879 1.00 98.38 85 ILE A N 1
ATOM 684 C CA . ILE A 1 85 ? -16.323 -1.439 2.124 1.00 98.38 85 ILE A CA 1
ATOM 685 C C . ILE A 1 85 ? -16.063 -0.030 2.659 1.00 98.38 85 ILE A C 1
ATOM 687 O O . ILE A 1 85 ? -16.377 0.262 3.812 1.00 98.38 85 ILE A O 1
ATOM 691 N N . HIS A 1 86 ? -15.572 0.872 1.802 1.00 98.44 86 HIS A N 1
ATOM 692 C CA . HIS A 1 86 ? -15.340 2.275 2.151 1.00 98.44 86 HIS A CA 1
ATOM 693 C C . HIS A 1 86 ? -16.597 2.922 2.731 1.00 98.44 86 HIS A C 1
ATOM 695 O O . HIS A 1 86 ? -16.536 3.520 3.804 1.00 98.44 86 HIS A O 1
ATOM 701 N N . ALA A 1 87 ? -17.748 2.726 2.078 1.00 98.06 87 ALA A N 1
ATOM 702 C CA . ALA A 1 87 ? -19.025 3.271 2.527 1.00 98.06 87 ALA A CA 1
ATOM 703 C C . ALA A 1 87 ? -19.390 2.846 3.961 1.00 98.06 87 ALA A C 1
ATOM 705 O O . ALA A 1 87 ? -19.886 3.674 4.728 1.00 98.06 87 ALA A O 1
ATOM 706 N N . GLY A 1 88 ? -19.124 1.594 4.348 1.00 97.88 88 GLY A N 1
ATOM 707 C CA . GLY A 1 88 ? -19.333 1.151 5.728 1.00 97.88 88 GLY A CA 1
ATOM 708 C C . GLY A 1 88 ? -18.288 1.707 6.699 1.00 97.88 88 GLY A C 1
ATOM 709 O O . GLY A 1 88 ? -18.659 2.168 7.779 1.00 97.88 88 GLY A O 1
ATOM 710 N N . LEU A 1 89 ? -17.011 1.781 6.301 1.00 98.06 89 LEU A N 1
ATOM 711 C CA . LEU A 1 89 ? -15.927 2.333 7.132 1.00 98.06 89 LEU A CA 1
ATOM 712 C C . LEU A 1 89 ? -16.107 3.823 7.464 1.00 98.06 89 LEU A C 1
ATOM 714 O O . LEU A 1 89 ? -15.642 4.281 8.513 1.00 98.06 89 LEU A O 1
ATOM 718 N N . VAL A 1 90 ? -16.790 4.586 6.606 1.00 97.94 90 VAL A N 1
ATOM 719 C CA . VAL A 1 90 ? -17.046 6.025 6.808 1.00 97.94 90 VAL A CA 1
ATOM 720 C C . VAL A 1 90 ? -18.471 6.345 7.260 1.00 97.94 90 VAL A C 1
ATOM 722 O O . VAL A 1 90 ? -18.824 7.521 7.351 1.00 97.94 90 VAL A O 1
ATOM 725 N N . ASN A 1 91 ? -19.300 5.339 7.563 1.00 97.44 91 ASN A N 1
ATOM 726 C CA . ASN A 1 91 ? -20.701 5.549 7.922 1.00 97.44 91 ASN A CA 1
ATOM 727 C C . ASN A 1 91 ? -20.837 6.368 9.229 1.00 97.44 91 ASN A C 1
ATOM 729 O O . ASN A 1 91 ? -20.507 5.866 10.308 1.00 97.44 91 ASN A O 1
ATOM 733 N N . PRO A 1 92 ? -21.366 7.610 9.183 1.00 96.31 92 PRO A N 1
ATOM 734 C CA . PRO A 1 92 ? -21.476 8.462 10.368 1.00 96.31 92 PRO A CA 1
ATOM 735 C C . PRO A 1 92 ? -22.592 8.024 11.327 1.00 96.31 92 PRO A C 1
ATOM 737 O O . PRO A 1 92 ? -22.616 8.475 12.469 1.00 96.31 92 PRO A O 1
ATOM 740 N N . GLY A 1 93 ? -23.517 7.169 10.878 1.00 97.38 93 GLY A N 1
ATOM 741 C CA . GLY A 1 93 ? -24.580 6.605 11.712 1.00 97.38 93 GLY A CA 1
ATOM 742 C C . GLY A 1 93 ? -24.111 5.474 12.630 1.00 97.38 93 GLY A C 1
ATOM 743 O O . GLY A 1 93 ? -24.886 5.028 13.470 1.00 97.38 93 GLY A O 1
ATOM 744 N N . VAL A 1 94 ? -22.862 5.024 12.478 1.00 97.81 94 VAL A N 1
ATOM 745 C CA . VAL A 1 94 ? -22.266 3.922 13.238 1.00 97.81 94 VAL A CA 1
ATOM 746 C C . VAL A 1 94 ? -21.025 4.436 13.985 1.00 97.81 94 VAL A C 1
ATOM 748 O O . VAL A 1 94 ? -20.172 5.092 13.362 1.00 97.81 94 VAL A O 1
ATOM 751 N N . PRO A 1 95 ? -20.888 4.162 15.299 1.00 98.19 95 PRO A N 1
ATOM 752 C CA . PRO A 1 95 ? -19.658 4.437 16.040 1.00 98.19 95 PRO A CA 1
ATOM 753 C C . PRO A 1 95 ? -18.449 3.797 15.358 1.00 98.19 95 PRO A C 1
ATOM 755 O O . PRO A 1 95 ? -18.542 2.676 14.880 1.00 98.19 95 PRO A O 1
ATOM 758 N N . ALA A 1 96 ? -17.310 4.496 15.302 1.00 97.81 96 ALA A N 1
ATOM 759 C CA . ALA A 1 96 ? -16.153 4.030 14.531 1.00 97.81 96 ALA A CA 1
ATOM 760 C C . ALA A 1 96 ? -15.737 2.595 14.897 1.00 97.81 96 ALA A C 1
ATOM 762 O O . ALA A 1 96 ? -15.507 1.785 14.009 1.00 97.81 96 ALA A O 1
ATOM 763 N N . GLU A 1 97 ? -15.728 2.268 16.185 1.00 98.19 97 GLU A N 1
ATOM 764 C CA . GLU A 1 97 ? -15.295 0.957 16.677 1.00 98.19 97 GLU A CA 1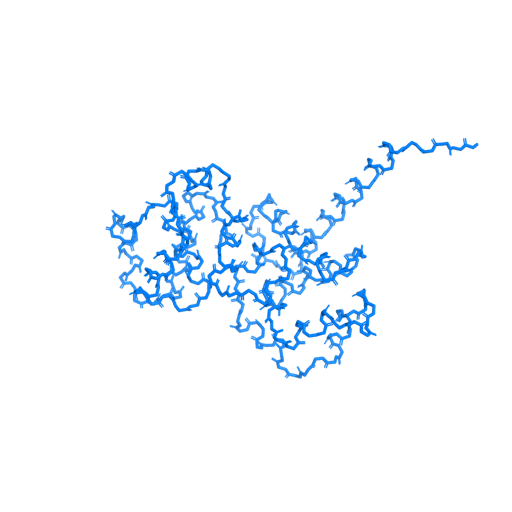
ATOM 765 C C . GLU A 1 97 ? -16.215 -0.203 16.251 1.00 98.19 97 GLU A C 1
ATOM 767 O O . GLU A 1 97 ? -15.748 -1.330 16.181 1.00 98.19 97 GLU A O 1
ATOM 772 N N . ASP A 1 98 ? -17.472 0.070 15.880 1.00 98.12 98 ASP A N 1
ATOM 773 C CA . ASP A 1 98 ? -18.455 -0.960 15.500 1.00 98.12 98 ASP A CA 1
ATOM 774 C C . ASP A 1 98 ? -18.517 -1.186 13.972 1.00 98.12 98 ASP A C 1
ATOM 776 O O . ASP A 1 98 ? -19.239 -2.054 13.480 1.00 98.12 98 ASP A O 1
ATOM 780 N N . ARG A 1 99 ? -17.810 -0.372 13.171 1.00 98.12 99 ARG A N 1
ATOM 781 C CA . ARG A 1 99 ? -17.973 -0.369 11.704 1.00 98.12 99 ARG A CA 1
ATOM 782 C C . ARG A 1 99 ? -17.431 -1.620 11.027 1.00 98.12 99 ARG A C 1
ATOM 784 O O . ARG A 1 99 ? -18.001 -2.024 10.020 1.00 98.12 99 ARG A O 1
ATOM 791 N N . ILE A 1 100 ? -16.336 -2.188 11.532 1.00 97.50 100 ILE A N 1
ATOM 792 C CA . ILE A 1 100 ? -15.739 -3.397 10.949 1.00 97.50 100 ILE A CA 1
ATOM 793 C C . ILE A 1 100 ? -16.650 -4.599 11.193 1.00 97.50 100 ILE A C 1
ATOM 795 O O . ILE A 1 100 ? -17.016 -5.269 10.234 1.00 97.50 100 ILE A O 1
ATOM 799 N N . ASP A 1 101 ? -17.110 -4.790 12.429 1.00 96.50 101 ASP A N 1
ATOM 800 C CA . ASP A 1 101 ? -18.040 -5.871 12.766 1.00 96.50 101 ASP A CA 1
ATOM 801 C C . ASP A 1 101 ? -19.323 -5.783 11.911 1.00 96.50 101 ASP A C 1
ATOM 803 O O . ASP A 1 101 ? -19.764 -6.765 11.316 1.00 96.50 101 ASP A O 1
ATOM 807 N N . LEU A 1 102 ? -19.881 -4.578 11.728 1.00 96.38 102 LEU A N 1
ATOM 808 C CA . LEU A 1 102 ? -21.044 -4.400 10.851 1.00 96.38 102 LEU A CA 1
ATOM 809 C C . LEU A 1 102 ? -20.748 -4.636 9.365 1.00 96.38 102 LEU A C 1
ATOM 811 O O . LEU A 1 102 ? -21.666 -5.013 8.635 1.00 96.38 102 LEU A O 1
ATOM 815 N N . LEU A 1 103 ? -19.525 -4.388 8.889 1.00 95.81 103 LEU A N 1
ATOM 816 C CA . LEU A 1 103 ? -19.137 -4.720 7.516 1.00 95.81 103 LEU A CA 1
ATOM 817 C C . LEU A 1 103 ? -19.148 -6.233 7.309 1.00 95.81 103 LEU A C 1
ATOM 819 O O . LEU A 1 103 ? -19.684 -6.694 6.304 1.00 95.81 103 LEU A O 1
ATOM 823 N N . GLU A 1 104 ? -18.610 -6.997 8.258 1.00 92.94 104 GLU A N 1
ATOM 824 C CA . GLU A 1 104 ? -18.613 -8.462 8.202 1.00 92.94 104 GLU A CA 1
ATOM 825 C C . GLU A 1 104 ? -20.039 -9.031 8.162 1.00 92.94 104 GLU A C 1
ATOM 827 O O . GLU A 1 104 ? -20.300 -9.982 7.429 1.00 92.94 104 GLU A O 1
ATOM 832 N N . GLU A 1 105 ? -20.979 -8.414 8.882 1.00 94.56 105 GLU A N 1
ATOM 833 C CA . GLU A 1 105 ? -22.375 -8.864 8.943 1.00 94.56 105 GLU A CA 1
ATOM 834 C C . GLU A 1 105 ? -23.245 -8.425 7.754 1.00 94.56 105 GLU A C 1
ATOM 836 O O . GLU A 1 105 ? -24.205 -9.117 7.411 1.00 94.56 105 GLU A O 1
ATOM 841 N N . ASN A 1 106 ? -22.972 -7.257 7.159 1.00 94.81 106 ASN A N 1
ATOM 842 C CA . ASN A 1 106 ? -23.920 -6.588 6.253 1.00 94.81 106 ASN A CA 1
ATOM 843 C C . ASN A 1 106 ? -23.395 -6.346 4.835 1.00 94.81 106 ASN A C 1
ATOM 845 O O . ASN A 1 106 ? -24.140 -5.826 3.995 1.00 94.81 106 ASN A O 1
ATOM 849 N N . LEU A 1 107 ? -22.133 -6.668 4.543 1.00 95.50 107 LEU A N 1
ATOM 850 C CA . LEU A 1 107 ? -21.639 -6.574 3.175 1.00 95.50 107 LEU A CA 1
ATOM 851 C C . LEU A 1 107 ? -22.344 -7.600 2.274 1.00 95.50 107 LEU A C 1
ATOM 853 O O . LEU A 1 107 ? -22.509 -8.752 2.670 1.00 95.50 107 LEU A O 1
ATOM 857 N N . PRO A 1 108 ? -22.743 -7.209 1.051 1.00 96.25 108 PRO A N 1
ATOM 858 C CA . PRO A 1 108 ? -23.246 -8.158 0.069 1.00 96.25 108 PRO A CA 1
ATOM 859 C C . PRO A 1 108 ? -22.242 -9.279 -0.224 1.00 96.25 108 PRO A C 1
ATOM 861 O O . PRO A 1 108 ? -21.031 -9.039 -0.271 1.00 96.25 108 PRO A O 1
ATOM 864 N N . ASP A 1 109 ? -22.764 -10.474 -0.506 1.00 95.62 109 ASP A N 1
ATOM 865 C CA . ASP A 1 109 ? -21.965 -11.615 -0.956 1.00 95.62 109 ASP A CA 1
ATOM 866 C C . ASP A 1 109 ? -21.082 -11.231 -2.159 1.00 95.62 109 ASP A C 1
ATOM 868 O O . ASP A 1 109 ? -21.515 -10.512 -3.064 1.00 95.62 109 ASP A O 1
ATOM 872 N N . GLY A 1 110 ? -19.838 -11.717 -2.174 1.00 96.69 110 GLY A N 1
ATOM 873 C CA . GLY A 1 110 ? -18.865 -11.483 -3.249 1.00 96.69 110 GLY A CA 1
ATOM 874 C C . GLY A 1 110 ? -18.056 -10.186 -3.139 1.00 96.69 110 GLY A C 1
ATOM 875 O O . GLY A 1 110 ? -17.017 -10.074 -3.781 1.00 96.69 110 GLY A O 1
ATOM 876 N N . VAL A 1 111 ? -18.442 -9.225 -2.289 1.00 98.00 111 VAL A N 1
ATOM 877 C CA . VAL A 1 111 ? -17.673 -7.972 -2.130 1.00 98.00 111 VAL A CA 1
ATOM 878 C C . VAL A 1 111 ? -16.247 -8.226 -1.630 1.00 98.00 111 VAL A C 1
ATOM 880 O O . VAL A 1 111 ? -15.306 -7.570 -2.079 1.00 98.00 111 VAL A O 1
ATOM 883 N N . TRP A 1 112 ? -16.075 -9.177 -0.711 1.00 97.19 112 TRP A N 1
ATOM 884 C CA . TRP A 1 112 ? -14.754 -9.561 -0.213 1.00 97.19 112 TRP A CA 1
ATOM 885 C C . TRP A 1 112 ? -13.892 -10.208 -1.302 1.00 97.19 112 TRP A C 1
ATOM 887 O O . TRP A 1 112 ? -12.711 -9.879 -1.411 1.00 97.19 112 TRP A O 1
ATOM 897 N N . ASP A 1 113 ? -14.494 -11.047 -2.147 1.00 97.75 113 ASP A N 1
ATOM 898 C CA . ASP A 1 113 ? -13.809 -11.688 -3.271 1.00 97.75 113 ASP A CA 1
ATOM 899 C C . ASP A 1 113 ? -13.370 -10.644 -4.307 1.00 97.75 113 ASP A C 1
ATOM 901 O O . ASP A 1 113 ? -12.211 -10.624 -4.714 1.00 97.75 113 ASP A O 1
ATOM 905 N N . GLU A 1 114 ? -14.243 -9.692 -4.657 1.00 97.69 114 GLU A N 1
ATOM 906 C CA . GLU A 1 114 ? -13.902 -8.587 -5.564 1.00 97.69 114 GLU A CA 1
ATOM 907 C C . GLU A 1 114 ? -12.759 -7.710 -5.025 1.00 97.69 114 GLU A C 1
ATOM 909 O O . GLU A 1 114 ? -11.922 -7.217 -5.790 1.00 97.69 114 GLU A O 1
ATOM 914 N N . ALA A 1 115 ? -12.719 -7.485 -3.708 1.00 97.44 115 ALA A N 1
ATOM 915 C CA . ALA A 1 115 ? -11.632 -6.755 -3.067 1.00 97.44 115 ALA A CA 1
ATOM 916 C C . ALA A 1 115 ? -10.309 -7.537 -3.140 1.00 97.44 115 ALA A C 1
ATOM 918 O O . ALA A 1 115 ? -9.274 -6.940 -3.448 1.00 97.44 115 ALA A O 1
ATOM 919 N N . ALA A 1 116 ? -10.348 -8.854 -2.918 1.00 96.75 116 ALA A N 1
ATOM 920 C CA . ALA A 1 116 ? -9.187 -9.735 -3.023 1.00 96.75 116 ALA A CA 1
ATOM 921 C C . ALA A 1 116 ? -8.667 -9.852 -4.469 1.00 96.75 116 ALA A C 1
ATOM 923 O O . ALA A 1 116 ? -7.463 -9.769 -4.703 1.00 96.75 116 ALA A O 1
ATOM 924 N N . GLU A 1 117 ? -9.550 -9.946 -5.468 1.00 96.19 117 GLU A N 1
ATOM 925 C CA . GLU A 1 117 ? -9.179 -9.970 -6.893 1.00 96.19 117 GLU A CA 1
ATOM 926 C C . GLU A 1 117 ? -8.462 -8.689 -7.347 1.00 96.19 117 GLU A C 1
ATOM 928 O O . GLU A 1 117 ? -7.671 -8.704 -8.291 1.00 96.19 117 GLU A O 1
ATOM 933 N N . ARG A 1 118 ? -8.721 -7.565 -6.668 1.00 94.88 118 ARG A N 1
ATOM 934 C CA . ARG A 1 118 ? -8.091 -6.260 -6.925 1.00 94.88 118 ARG A CA 1
ATOM 935 C C . ARG A 1 118 ? -6.975 -5.933 -5.932 1.00 94.88 118 ARG A C 1
ATOM 937 O O . ARG A 1 118 ? -6.627 -4.754 -5.772 1.00 94.88 118 ARG A O 1
ATOM 944 N N . ALA A 1 119 ? -6.426 -6.944 -5.263 1.00 95.31 119 ALA A N 1
ATOM 945 C CA . ALA A 1 119 ? -5.355 -6.761 -4.300 1.00 95.31 119 ALA A CA 1
ATOM 946 C C . ALA A 1 119 ? -4.140 -6.059 -4.927 1.00 95.31 119 ALA A C 1
ATOM 948 O O . ALA A 1 119 ? -3.714 -6.353 -6.044 1.00 95.31 119 ALA A O 1
ATOM 949 N N . SER A 1 120 ? -3.570 -5.113 -4.184 1.00 94.75 120 SER A N 1
ATOM 950 C CA . SER A 1 120 ? -2.362 -4.391 -4.575 1.00 94.75 120 SER A CA 1
ATOM 951 C C . SER A 1 120 ? -1.461 -4.152 -3.369 1.00 94.75 120 SER A C 1
ATOM 953 O O . SER A 1 120 ? -1.919 -3.708 -2.311 1.00 94.75 120 SER A O 1
ATOM 955 N N . THR A 1 121 ? -0.156 -4.378 -3.547 1.00 94.38 121 THR A N 1
ATOM 956 C CA . THR A 1 121 ? 0.848 -4.140 -2.498 1.00 94.38 121 THR A CA 1
ATOM 957 C C . THR A 1 121 ? 0.987 -2.657 -2.180 1.00 94.38 121 THR A C 1
ATOM 959 O O . THR A 1 121 ? 1.347 -2.308 -1.057 1.00 94.38 121 THR A O 1
ATOM 962 N N . LEU A 1 122 ? 0.612 -1.774 -3.116 1.00 96.38 122 LEU A N 1
ATOM 963 C CA . LEU A 1 122 ? 0.545 -0.328 -2.903 1.00 96.38 122 LEU A CA 1
ATOM 964 C C . LEU A 1 122 ? -0.243 0.026 -1.635 1.00 96.38 122 LEU A C 1
ATOM 966 O O . LEU A 1 122 ? 0.121 0.978 -0.945 1.00 96.38 122 LEU A O 1
ATOM 970 N N . GLY A 1 123 ? -1.292 -0.739 -1.306 1.00 96.94 123 GLY A N 1
ATOM 971 C CA . GLY A 1 123 ? -2.145 -0.489 -0.144 1.00 96.94 123 GLY A CA 1
ATOM 972 C C . GLY A 1 123 ? -1.397 -0.471 1.193 1.00 96.94 123 GLY A C 1
ATOM 973 O O . GLY A 1 123 ? -1.762 0.300 2.082 1.00 96.94 123 GLY A O 1
ATOM 974 N N . TRP A 1 124 ? -0.296 -1.222 1.307 1.00 97.44 124 TRP A N 1
ATOM 975 C CA . TRP A 1 124 ? 0.577 -1.218 2.487 1.00 97.44 124 TRP A CA 1
ATOM 976 C C . TRP A 1 124 ? 1.279 0.121 2.727 1.00 97.44 124 TRP A C 1
ATOM 978 O O . TRP A 1 124 ? 1.665 0.431 3.852 1.00 97.44 124 TRP A O 1
ATOM 988 N N . TYR A 1 125 ? 1.432 0.924 1.676 1.00 97.69 125 TYR A N 1
ATOM 989 C CA . TYR A 1 125 ? 2.160 2.188 1.703 1.00 97.69 125 TYR A CA 1
ATOM 990 C C . TYR A 1 125 ? 1.249 3.413 1.766 1.00 97.69 125 TYR A C 1
ATOM 992 O O . TYR A 1 125 ? 1.717 4.550 1.676 1.00 97.69 125 TYR A O 1
ATOM 1000 N N . LEU A 1 126 ? -0.054 3.210 1.936 1.00 96.69 126 LEU A N 1
ATOM 1001 C CA . LEU A 1 126 ? -1.016 4.285 2.121 1.00 96.69 126 LEU A CA 1
ATOM 1002 C C . LEU A 1 126 ? -1.180 4.593 3.610 1.00 96.69 126 LEU A C 1
ATOM 1004 O O . LEU A 1 126 ? -1.322 3.697 4.433 1.00 96.69 126 LEU A O 1
ATOM 1008 N N . THR A 1 127 ? -1.186 5.879 3.958 1.00 94.25 127 THR A N 1
ATOM 1009 C CA . THR A 1 127 ? -1.257 6.350 5.356 1.00 94.25 127 THR A CA 1
ATOM 1010 C C . THR A 1 127 ? -2.538 7.111 5.681 1.00 94.25 127 THR A C 1
ATOM 1012 O O . THR A 1 127 ? -2.688 7.661 6.776 1.00 94.25 127 THR A O 1
ATOM 1015 N N . SER A 1 128 ? -3.466 7.189 4.730 1.00 93.75 128 SER A N 1
ATOM 1016 C CA . SER A 1 128 ? -4.736 7.888 4.889 1.00 93.75 128 SER A CA 1
ATOM 1017 C C . SER A 1 128 ? -5.874 7.198 4.152 1.00 93.75 128 SER A C 1
ATOM 1019 O O . SER A 1 128 ? -5.638 6.293 3.356 1.00 93.75 128 SER A O 1
ATOM 1021 N N . ASP A 1 129 ? -7.104 7.657 4.385 1.00 93.88 129 ASP A N 1
ATOM 1022 C CA . ASP A 1 129 ? -8.191 7.400 3.444 1.00 93.88 129 ASP A CA 1
ATOM 1023 C C . ASP A 1 129 ? -7.812 8.039 2.099 1.00 93.88 129 ASP A C 1
ATOM 1025 O O . ASP A 1 129 ? -7.569 9.246 2.007 1.00 93.88 129 ASP A O 1
ATOM 1029 N N . THR A 1 130 ? -7.675 7.200 1.076 1.00 94.19 130 THR A N 1
ATOM 1030 C CA . THR A 1 130 ? -7.302 7.611 -0.282 1.00 94.19 130 THR A CA 1
ATOM 1031 C C . THR A 1 130 ? -8.352 7.238 -1.318 1.00 94.19 130 THR A C 1
ATOM 1033 O O . THR A 1 130 ? -8.087 7.312 -2.523 1.00 94.19 130 THR A O 1
ATOM 1036 N N . TYR A 1 131 ? -9.555 6.873 -0.872 1.00 95.06 131 TYR A N 1
ATOM 1037 C CA . TYR A 1 131 ? -10.652 6.486 -1.751 1.00 95.06 131 TYR A CA 1
ATOM 1038 C C . TYR A 1 131 ? -10.984 7.586 -2.769 1.00 95.06 131 TYR A C 1
ATOM 1040 O O . TYR A 1 131 ? -11.176 7.320 -3.952 1.00 95.06 131 TYR A O 1
ATOM 1048 N N . SER A 1 132 ? -10.946 8.850 -2.333 1.00 95.12 132 SER A N 1
ATOM 1049 C CA . SER A 1 132 ? -11.199 10.019 -3.187 1.00 95.12 132 SER A CA 1
ATOM 1050 C C . SER A 1 132 ? -10.006 10.461 -4.044 1.00 95.12 132 SER A C 1
ATOM 1052 O O . SER A 1 132 ? -10.151 11.347 -4.890 1.00 95.12 132 SER A O 1
ATOM 1054 N N . LEU A 1 133 ? -8.817 9.882 -3.842 1.00 95.00 133 LEU A N 1
ATOM 1055 C CA . LEU A 1 133 ? -7.639 10.238 -4.625 1.00 95.00 133 LEU A CA 1
ATOM 1056 C C . LEU A 1 133 ? -7.688 9.596 -6.013 1.00 95.00 133 LEU A C 1
ATOM 1058 O O . LEU A 1 133 ? -8.292 8.549 -6.239 1.00 95.00 133 LEU A O 1
ATOM 1062 N N . THR A 1 134 ? -7.006 10.223 -6.964 1.00 95.62 134 THR A N 1
ATOM 1063 C CA . THR A 1 134 ? -6.763 9.614 -8.271 1.00 95.62 134 THR A CA 1
ATOM 1064 C C . THR A 1 134 ? -5.641 8.571 -8.169 1.00 95.62 134 THR A C 1
ATOM 1066 O O . THR A 1 134 ? -4.774 8.700 -7.295 1.00 95.62 134 THR A O 1
ATOM 1069 N N . PRO A 1 135 ? -5.585 7.586 -9.086 1.00 94.94 135 PRO A N 1
ATOM 1070 C CA . PRO A 1 135 ? -4.503 6.599 -9.122 1.00 94.94 135 PRO A CA 1
ATOM 1071 C C . PRO A 1 135 ? -3.089 7.217 -9.074 1.00 94.94 135 PRO A C 1
ATOM 1073 O O . PRO A 1 135 ? -2.287 6.803 -8.237 1.00 94.94 135 PRO A O 1
ATOM 1076 N N . PRO A 1 136 ? -2.760 8.275 -9.855 1.00 95.50 136 PRO A N 1
ATOM 1077 C CA . PRO A 1 136 ? -1.445 8.915 -9.768 1.00 95.50 136 PRO A CA 1
ATOM 1078 C C . PRO A 1 136 ? -1.110 9.488 -8.388 1.00 95.50 136 PRO A C 1
ATOM 1080 O O . PRO A 1 136 ? 0.037 9.407 -7.953 1.00 95.50 136 PRO A O 1
ATOM 1083 N N . ASN A 1 137 ? -2.101 10.054 -7.694 1.00 95.00 137 ASN A N 1
ATOM 1084 C CA . ASN A 1 137 ? -1.901 10.648 -6.375 1.00 95.00 137 ASN A CA 1
ATOM 1085 C C . ASN A 1 137 ? -1.702 9.573 -5.300 1.00 95.00 137 ASN A C 1
ATOM 1087 O O . ASN A 1 137 ? -0.849 9.747 -4.431 1.00 95.00 137 ASN A O 1
ATOM 1091 N N . ARG A 1 138 ? -2.425 8.446 -5.390 1.00 96.50 138 ARG A N 1
ATOM 1092 C CA . ARG A 1 138 ? -2.184 7.275 -4.532 1.00 96.50 138 ARG A CA 1
ATOM 1093 C C . ARG A 1 138 ? -0.780 6.722 -4.720 1.00 96.50 138 ARG A C 1
ATOM 1095 O O . ARG A 1 138 ? -0.068 6.544 -3.739 1.00 96.50 138 ARG A O 1
ATOM 1102 N N . ILE A 1 139 ? -0.358 6.523 -5.969 1.00 96.81 139 ILE A N 1
ATOM 1103 C CA . ILE A 1 139 ? 0.987 6.024 -6.282 1.00 96.81 139 ILE A CA 1
ATOM 1104 C C . ILE A 1 139 ? 2.056 6.985 -5.752 1.00 96.81 139 ILE A C 1
ATOM 1106 O O . ILE A 1 139 ? 3.025 6.545 -5.140 1.00 96.81 139 ILE A O 1
ATOM 1110 N N . ALA A 1 140 ? 1.875 8.297 -5.920 1.00 94.88 140 ALA A N 1
ATOM 1111 C CA . ALA A 1 140 ? 2.810 9.284 -5.387 1.00 94.88 140 ALA A CA 1
ATOM 1112 C C . ALA A 1 140 ? 2.914 9.239 -3.854 1.00 94.88 140 ALA A C 1
ATOM 1114 O O . ALA A 1 140 ? 4.022 9.273 -3.317 1.00 94.88 140 ALA A O 1
ATOM 1115 N N . GLN A 1 141 ? 1.784 9.121 -3.149 1.00 94.94 141 GLN A N 1
ATOM 1116 C CA . GLN A 1 141 ? 1.773 8.965 -1.694 1.00 94.94 141 GLN A CA 1
ATOM 1117 C C . GLN A 1 141 ? 2.453 7.661 -1.263 1.00 94.94 141 GLN A C 1
ATOM 1119 O O . GLN A 1 141 ? 3.283 7.680 -0.357 1.00 94.94 141 GLN A O 1
ATOM 1124 N N . ALA A 1 142 ? 2.145 6.548 -1.930 1.00 96.75 142 ALA A N 1
ATOM 1125 C CA . ALA A 1 142 ? 2.749 5.253 -1.649 1.00 96.75 142 ALA A CA 1
ATOM 1126 C C . ALA A 1 142 ? 4.272 5.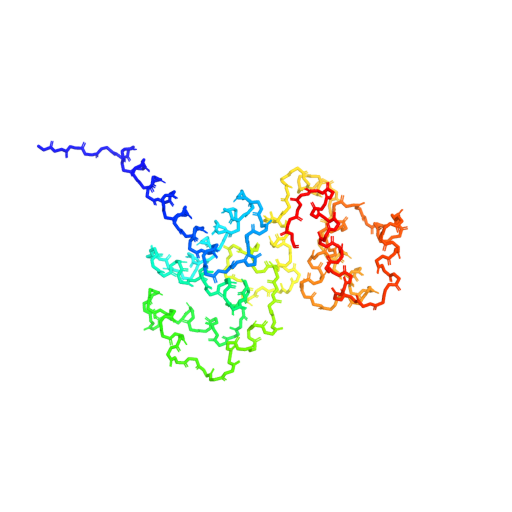284 -1.836 1.00 96.75 142 ALA A C 1
ATOM 1128 O O . ALA A 1 142 ? 5.009 4.867 -0.947 1.00 96.75 142 ALA A O 1
ATOM 1129 N N . LEU A 1 143 ? 4.768 5.865 -2.934 1.00 96.19 143 LEU A N 1
ATOM 1130 C CA . LEU A 1 143 ? 6.207 6.017 -3.184 1.00 96.19 143 LEU A CA 1
ATOM 1131 C C . LEU A 1 143 ? 6.899 6.851 -2.100 1.00 96.19 143 LEU A C 1
ATOM 1133 O O . LEU A 1 143 ? 8.008 6.513 -1.692 1.00 96.19 143 LEU A O 1
ATOM 1137 N N . ALA A 1 144 ? 6.244 7.903 -1.603 1.00 94.75 144 ALA A N 1
ATOM 1138 C CA . ALA A 1 144 ? 6.777 8.730 -0.522 1.00 94.75 144 ALA A CA 1
ATOM 1139 C C . ALA A 1 144 ? 6.913 7.974 0.814 1.00 94.75 144 ALA A C 1
ATOM 1141 O O . ALA A 1 144 ? 7.756 8.341 1.626 1.00 94.75 144 ALA A O 1
ATOM 1142 N N . ASN A 1 145 ? 6.119 6.922 1.038 1.00 95.25 145 ASN A N 1
ATOM 1143 C CA . ASN A 1 145 ? 6.188 6.094 2.248 1.00 95.25 145 ASN A CA 1
ATOM 1144 C C . ASN A 1 145 ? 7.025 4.816 2.062 1.00 95.25 145 ASN A C 1
ATOM 1146 O O . ASN A 1 145 ? 7.483 4.227 3.044 1.00 95.25 145 ASN A O 1
ATOM 1150 N N . ALA A 1 146 ? 7.194 4.370 0.815 1.00 95.81 146 ALA A N 1
ATOM 1151 C CA . ALA A 1 146 ? 7.921 3.157 0.465 1.00 95.81 146 ALA A CA 1
ATOM 1152 C C . ALA A 1 146 ? 9.424 3.383 0.282 1.00 95.81 146 ALA A C 1
ATOM 1154 O O . ALA A 1 146 ? 10.229 2.499 0.577 1.00 95.81 146 ALA A O 1
ATOM 1155 N N . LEU A 1 147 ? 9.811 4.549 -0.241 1.00 95.00 147 LEU A N 1
ATOM 1156 C CA . LEU A 1 147 ? 11.196 4.825 -0.595 1.00 95.00 147 LEU A CA 1
ATOM 1157 C C . LEU A 1 147 ? 11.986 5.433 0.578 1.00 95.00 147 LEU A C 1
ATOM 1159 O O . LEU A 1 147 ? 11.470 6.285 1.301 1.00 95.00 147 LEU A O 1
ATOM 1163 N N . PRO A 1 148 ? 13.271 5.068 0.729 1.00 92.75 148 PRO A N 1
ATOM 1164 C CA . PRO A 1 148 ? 14.179 5.691 1.681 1.00 92.75 148 PRO A CA 1
ATOM 1165 C C . PRO A 1 148 ? 14.301 7.211 1.503 1.00 92.75 148 PRO A C 1
ATOM 1167 O O . PRO A 1 148 ? 14.289 7.743 0.387 1.00 92.75 148 PRO A O 1
ATOM 1170 N N . GLN A 1 149 ? 14.481 7.921 2.619 1.00 90.50 149 GLN A N 1
ATOM 1171 C CA . GLN A 1 149 ? 14.506 9.387 2.658 1.00 90.50 149 GLN A CA 1
ATOM 1172 C C . GLN A 1 149 ? 15.630 10.009 1.811 1.00 90.50 149 GLN A C 1
ATOM 1174 O O . GLN A 1 149 ? 15.476 11.114 1.284 1.00 90.50 149 GLN A O 1
ATOM 1179 N N . ASP A 1 150 ? 16.766 9.331 1.666 1.00 91.50 150 ASP A N 1
ATOM 1180 C CA . ASP A 1 150 ? 17.883 9.762 0.824 1.00 91.50 150 ASP A CA 1
ATOM 1181 C C . ASP A 1 150 ? 17.516 9.740 -0.668 1.00 91.50 150 ASP A C 1
ATOM 1183 O O . ASP A 1 150 ? 17.837 10.691 -1.388 1.00 91.50 150 ASP A O 1
ATOM 1187 N N . ILE A 1 151 ? 16.757 8.731 -1.110 1.00 90.38 151 ILE A N 1
ATOM 1188 C CA . ILE A 1 151 ? 16.221 8.651 -2.477 1.00 90.38 151 ILE A CA 1
ATOM 1189 C C . ILE A 1 151 ? 15.211 9.777 -2.713 1.00 90.38 151 ILE A C 1
ATOM 1191 O O . ILE A 1 151 ? 15.329 10.513 -3.695 1.00 90.38 151 ILE A O 1
ATOM 1195 N N . LEU A 1 152 ? 14.270 9.980 -1.787 1.00 88.88 152 LEU A N 1
ATOM 1196 C CA . LEU A 1 152 ? 13.279 11.060 -1.884 1.00 88.88 152 LEU A CA 1
ATOM 1197 C C . LEU A 1 152 ? 13.942 12.444 -1.921 1.00 88.88 152 LEU A C 1
ATOM 1199 O O . LEU A 1 152 ? 13.588 13.294 -2.736 1.00 88.88 152 LEU A O 1
ATOM 1203 N N . THR A 1 153 ? 14.970 12.661 -1.101 1.00 87.50 153 THR A N 1
ATOM 1204 C CA . THR A 1 153 ? 15.732 13.919 -1.087 1.00 87.50 153 THR A CA 1
ATOM 1205 C C . THR A 1 153 ? 16.464 14.154 -2.410 1.00 87.50 153 THR A C 1
ATOM 1207 O O . THR A 1 153 ? 16.581 15.296 -2.865 1.00 87.50 153 THR A O 1
ATOM 1210 N N . ALA A 1 154 ? 16.965 13.094 -3.050 1.00 81.88 154 ALA A N 1
ATOM 1211 C CA . ALA A 1 154 ? 17.583 13.189 -4.367 1.00 81.88 154 ALA A CA 1
ATOM 1212 C C . ALA A 1 154 ? 16.561 13.525 -5.467 1.00 81.88 154 ALA A C 1
ATOM 1214 O O . ALA A 1 154 ? 16.897 14.279 -6.382 1.00 81.88 154 ALA A O 1
ATOM 1215 N N . LEU A 1 155 ? 15.325 13.025 -5.363 1.00 79.75 155 LEU A N 1
ATOM 1216 C CA . LEU A 1 155 ? 14.236 13.320 -6.300 1.00 79.75 155 LEU A CA 1
ATOM 1217 C C . LEU A 1 155 ? 13.747 14.762 -6.217 1.00 79.75 155 LEU A C 1
ATOM 1219 O O . LEU A 1 155 ? 13.610 15.406 -7.255 1.00 79.75 155 LEU A O 1
ATOM 1223 N N . SER A 1 156 ? 13.559 15.304 -5.009 1.00 81.12 156 SER A N 1
ATOM 1224 C CA . SER A 1 156 ? 13.110 16.694 -4.828 1.00 81.12 156 SER A CA 1
ATOM 1225 C C . SER A 1 156 ? 14.056 17.711 -5.472 1.00 81.12 156 SER A C 1
ATOM 1227 O O . SER A 1 156 ? 13.641 18.802 -5.843 1.00 81.12 156 SER A O 1
ATOM 1229 N N . LYS A 1 157 ? 15.337 17.358 -5.643 1.00 77.50 157 LYS A N 1
ATOM 1230 C CA . LYS A 1 157 ? 16.330 18.193 -6.340 1.00 77.50 157 LYS A CA 1
ATOM 1231 C C . LYS A 1 157 ? 16.247 18.111 -7.866 1.00 77.50 157 LYS A C 1
ATOM 1233 O O . LYS A 1 157 ? 16.812 18.969 -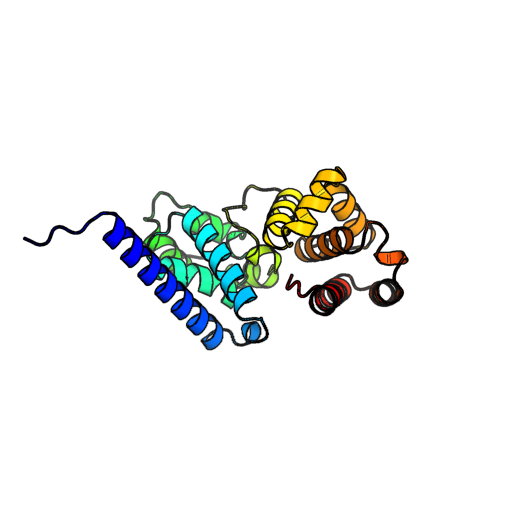8.535 1.00 77.50 157 LYS A O 1
ATOM 1238 N N . ARG A 1 158 ? 15.618 17.069 -8.414 1.00 68.12 158 ARG A N 1
ATOM 1239 C CA . ARG A 1 158 ? 15.559 16.776 -9.855 1.00 68.12 158 ARG A CA 1
ATOM 1240 C C . ARG A 1 158 ? 14.252 17.220 -10.515 1.00 68.12 158 ARG A C 1
ATOM 1242 O O . ARG A 1 158 ? 14.091 16.975 -11.704 1.00 68.12 158 ARG A O 1
ATOM 1249 N N . ASP A 1 159 ? 13.337 17.831 -9.756 1.00 68.19 159 ASP A N 1
ATOM 1250 C CA . ASP A 1 159 ? 11.979 18.200 -10.198 1.00 68.19 159 ASP A CA 1
ATOM 1251 C C . ASP A 1 159 ? 11.231 17.025 -10.867 1.00 68.19 159 ASP A C 1
ATOM 1253 O O . ASP A 1 159 ? 10.423 17.171 -11.785 1.00 68.19 159 ASP A O 1
ATOM 1257 N N . THR A 1 160 ? 11.560 15.802 -10.436 1.00 68.88 160 THR A N 1
ATOM 1258 C CA . THR A 1 160 ? 10.999 14.584 -11.009 1.00 68.88 160 THR A CA 1
ATOM 1259 C C . THR A 1 160 ? 9.618 14.363 -10.414 1.00 68.88 160 THR A C 1
ATOM 1261 O O . THR A 1 160 ? 9.477 13.989 -9.250 1.00 68.88 160 THR A O 1
ATOM 1264 N N . THR A 1 161 ? 8.587 14.593 -11.221 1.00 81.44 161 THR A N 1
ATOM 1265 C CA . THR A 1 161 ? 7.212 14.232 -10.868 1.00 81.44 161 THR A CA 1
ATOM 1266 C C . THR A 1 161 ? 6.963 12.746 -11.137 1.00 81.44 161 THR A C 1
ATOM 1268 O O . THR A 1 161 ? 7.682 12.101 -11.899 1.00 81.44 161 THR A O 1
ATOM 1271 N N . VAL A 1 162 ? 5.930 12.179 -10.513 1.00 89.50 162 VAL A N 1
ATOM 1272 C CA . VAL A 1 162 ? 5.542 10.773 -10.724 1.00 89.50 162 VAL A CA 1
ATOM 1273 C C . VAL A 1 162 ? 4.899 10.581 -12.110 1.00 89.50 162 VAL A C 1
ATOM 1275 O O . VAL A 1 162 ? 5.034 9.524 -12.719 1.00 89.50 162 VAL A O 1
ATOM 1278 N N . SER A 1 163 ? 4.271 11.620 -12.672 1.00 91.56 163 SER A N 1
ATOM 1279 C CA . SER A 1 163 ? 3.497 11.546 -13.922 1.00 91.56 163 SER A CA 1
ATOM 1280 C C . SER A 1 163 ? 4.274 11.029 -15.149 1.00 91.56 163 SER A C 1
ATOM 1282 O O . SER A 1 163 ? 3.733 10.164 -15.843 1.00 91.56 163 SER A O 1
ATOM 1284 N N . PRO A 1 164 ? 5.518 11.471 -15.441 1.00 93.06 164 PRO A N 1
ATOM 1285 C CA . PRO A 1 164 ? 6.327 10.895 -16.515 1.00 93.06 164 PRO A CA 1
ATOM 1286 C C . PRO A 1 164 ? 6.562 9.393 -16.350 1.00 93.06 164 PRO A C 1
ATOM 1288 O O . PRO A 1 164 ? 6.453 8.657 -17.328 1.00 93.06 164 PRO A O 1
ATOM 1291 N N . ALA A 1 165 ? 6.823 8.927 -15.124 1.00 94.25 165 ALA A N 1
ATOM 1292 C CA . ALA A 1 165 ? 7.039 7.510 -14.850 1.00 94.25 165 ALA A CA 1
ATOM 1293 C C . ALA A 1 165 ? 5.762 6.685 -15.064 1.00 94.25 165 ALA A C 1
ATOM 1295 O O . ALA A 1 165 ? 5.824 5.609 -15.648 1.00 94.25 165 ALA A O 1
ATOM 1296 N N . LEU A 1 166 ? 4.592 7.211 -14.684 1.00 96.12 166 LEU A N 1
ATOM 1297 C CA . LEU A 1 166 ? 3.308 6.540 -14.932 1.00 96.12 166 LEU A CA 1
ATOM 1298 C C . LEU A 1 166 ? 2.967 6.469 -16.420 1.00 96.12 166 LEU A C 1
ATOM 1300 O O . LEU A 1 166 ? 2.484 5.448 -16.900 1.00 96.12 166 LEU A O 1
ATOM 1304 N N . ASN A 1 167 ? 3.229 7.543 -17.167 1.00 96.38 167 ASN A N 1
ATOM 1305 C CA . ASN A 1 167 ? 3.047 7.532 -18.617 1.00 96.38 167 ASN A CA 1
ATOM 1306 C C . ASN A 1 167 ? 3.988 6.518 -19.273 1.00 96.38 167 ASN A C 1
ATOM 1308 O O . ASN A 1 167 ? 3.565 5.775 -20.155 1.00 96.38 167 ASN A O 1
ATOM 1312 N N . HIS A 1 168 ? 5.238 6.443 -18.812 1.00 96.56 168 HIS A N 1
ATOM 1313 C CA . HIS A 1 168 ? 6.191 5.453 -19.293 1.00 96.56 168 HIS A CA 1
ATOM 1314 C C . HIS A 1 168 ? 5.741 4.024 -18.960 1.00 96.56 168 HIS A C 1
ATOM 1316 O O . HIS A 1 168 ? 5.746 3.172 -19.844 1.00 96.56 168 HIS A O 1
ATOM 1322 N N . ALA A 1 169 ? 5.257 3.778 -17.741 1.00 97.38 169 ALA A N 1
ATOM 1323 C CA . ALA A 1 169 ? 4.708 2.488 -17.336 1.00 97.38 169 ALA A CA 1
ATOM 1324 C C . ALA A 1 169 ? 3.549 2.049 -18.254 1.00 97.38 169 ALA A C 1
ATOM 1326 O O . ALA A 1 169 ? 3.557 0.935 -18.774 1.00 97.38 169 ALA A O 1
ATOM 1327 N N . ARG A 1 170 ? 2.599 2.942 -18.564 1.00 97.31 170 ARG A N 1
ATOM 1328 C CA . ARG A 1 170 ? 1.495 2.637 -19.498 1.00 97.31 170 ARG A CA 1
ATOM 1329 C C . ARG A 1 170 ? 1.979 2.332 -20.910 1.00 97.31 170 ARG A C 1
ATOM 1331 O O . ARG A 1 170 ? 1.509 1.387 -21.527 1.00 97.31 170 ARG A O 1
ATOM 1338 N N . LEU A 1 171 ? 2.980 3.061 -21.411 1.00 96.88 171 LEU A N 1
ATOM 1339 C CA . LEU A 1 171 ? 3.597 2.752 -22.711 1.00 96.88 171 LEU A CA 1
ATOM 1340 C C . LEU A 1 171 ? 4.263 1.364 -22.744 1.00 96.88 171 LEU A C 1
ATOM 1342 O O . LEU A 1 171 ? 4.470 0.815 -23.825 1.00 96.88 171 LEU A O 1
ATOM 1346 N N . LYS A 1 172 ? 4.594 0.797 -21.579 1.00 96.56 172 LYS A N 1
ATOM 1347 C CA . LYS A 1 172 ? 5.107 -0.570 -21.421 1.00 96.56 172 LYS A CA 1
ATOM 1348 C C . LYS A 1 172 ? 4.015 -1.603 -21.113 1.00 96.56 172 LYS A C 1
ATOM 1350 O O . LYS A 1 172 ? 4.339 -2.776 -20.974 1.00 96.56 172 LYS A O 1
ATOM 1355 N N . GLY A 1 173 ? 2.748 -1.192 -21.040 1.00 96.81 173 GLY A N 1
ATOM 1356 C CA . GLY A 1 173 ? 1.600 -2.064 -20.787 1.00 96.81 173 GLY A CA 1
ATOM 1357 C C . GLY A 1 173 ? 1.248 -2.270 -19.311 1.00 96.81 173 GLY A C 1
ATOM 1358 O O . GLY A 1 173 ? 0.434 -3.139 -19.007 1.00 96.81 173 GLY A O 1
ATOM 1359 N N . PHE A 1 174 ? 1.827 -1.507 -18.375 1.00 97.25 174 PHE A N 1
ATOM 1360 C CA . PHE A 1 174 ? 1.405 -1.558 -16.969 1.00 97.25 174 PHE A CA 1
ATOM 1361 C C . PHE A 1 174 ? 0.118 -0.749 -16.769 1.00 97.25 174 PHE A C 1
ATOM 1363 O O . PHE A 1 174 ? 0.148 0.465 -16.544 1.00 97.25 174 PHE A O 1
ATOM 1370 N N . GLU A 1 175 ? -1.021 -1.431 -16.839 1.00 95.75 175 GLU A N 1
ATOM 1371 C CA . GLU A 1 175 ? -2.341 -0.805 -16.687 1.00 95.75 175 GLU A CA 1
ATOM 1372 C C . GLU A 1 175 ? -2.802 -0.710 -15.223 1.00 95.75 175 GLU A C 1
ATOM 1374 O O . GLU A 1 175 ? -3.529 0.218 -14.864 1.00 95.75 175 GLU A O 1
ATOM 1379 N N . THR A 1 176 ? -2.347 -1.617 -14.354 1.00 96.12 176 THR A N 1
ATOM 1380 C CA . THR A 1 176 ? -2.733 -1.641 -12.935 1.00 96.12 176 THR A CA 1
ATOM 1381 C C . THR A 1 176 ? -1.969 -0.600 -12.111 1.00 96.12 176 THR A C 1
ATOM 1383 O O . THR A 1 176 ? -0.824 -0.259 -12.417 1.00 96.12 176 THR A O 1
ATOM 1386 N N . GLU A 1 177 ? -2.584 -0.104 -11.028 1.00 95.94 177 GLU A N 1
ATOM 1387 C CA . GLU A 1 177 ? -1.907 0.794 -10.073 1.00 95.94 177 GLU A CA 1
ATOM 1388 C C . GLU A 1 177 ? -0.664 0.146 -9.471 1.00 95.94 177 GLU A C 1
ATOM 1390 O O . GLU A 1 177 ? 0.377 0.785 -9.351 1.00 95.94 177 GLU A O 1
ATOM 1395 N N . ASP A 1 178 ? -0.778 -1.141 -9.163 1.00 96.56 178 ASP A N 1
ATOM 1396 C CA . ASP A 1 178 ? 0.277 -1.970 -8.607 1.00 96.56 178 ASP A CA 1
ATOM 1397 C C . ASP A 1 178 ? 1.508 -2.042 -9.528 1.00 96.56 178 ASP A C 1
ATOM 1399 O O . ASP A 1 178 ? 2.630 -1.730 -9.126 1.00 96.56 178 ASP A O 1
ATOM 1403 N N . GLY A 1 179 ? 1.291 -2.355 -10.809 1.00 97.44 179 GLY A N 1
ATOM 1404 C CA . GLY A 1 179 ? 2.356 -2.393 -11.808 1.00 97.44 179 GLY A CA 1
ATOM 1405 C C . GLY A 1 179 ? 2.974 -1.016 -12.061 1.00 97.44 179 GLY A C 1
ATOM 1406 O O . GLY A 1 179 ? 4.196 -0.887 -12.150 1.00 97.44 179 GLY A O 1
ATOM 1407 N N . GLN A 1 180 ? 2.147 0.033 -12.123 1.00 97.88 180 GLN A N 1
ATOM 1408 C CA . GLN A 1 180 ? 2.618 1.412 -12.282 1.00 97.88 180 GLN A CA 1
ATOM 1409 C C . GLN A 1 180 ? 3.445 1.882 -11.075 1.00 97.88 180 GLN A C 1
ATOM 1411 O O . GLN A 1 180 ? 4.446 2.575 -11.262 1.00 97.88 180 GLN A O 1
ATOM 1416 N N . PHE A 1 181 ? 3.068 1.490 -9.857 1.00 97.81 181 PHE A N 1
ATOM 1417 C CA . PHE A 1 181 ? 3.799 1.776 -8.624 1.00 97.81 181 PHE A CA 1
ATOM 1418 C C . PHE A 1 181 ? 5.201 1.166 -8.635 1.00 97.81 181 PHE A C 1
ATOM 1420 O O . PHE A 1 181 ? 6.183 1.892 -8.456 1.00 97.81 181 PHE A O 1
ATOM 1427 N N . VAL A 1 182 ? 5.312 -0.132 -8.932 1.00 97.88 182 VAL A N 1
ATOM 1428 C CA . VAL A 1 182 ? 6.608 -0.825 -9.015 1.00 97.88 182 VAL A CA 1
ATOM 1429 C C . VAL A 1 182 ? 7.480 -0.230 -10.116 1.00 97.88 182 VAL A C 1
ATOM 1431 O O . VAL A 1 182 ? 8.656 0.064 -9.890 1.00 97.88 182 VAL A O 1
ATOM 1434 N N . PHE A 1 183 ? 6.913 0.000 -11.303 1.00 97.88 183 PHE A N 1
ATOM 1435 C CA . PHE A 1 183 ? 7.652 0.589 -12.417 1.00 97.88 183 PHE A CA 1
ATOM 1436 C C . PHE A 1 183 ? 8.179 1.985 -12.064 1.00 97.88 183 PHE A C 1
ATOM 1438 O O . PHE A 1 183 ? 9.352 2.289 -12.298 1.00 97.88 183 PHE A O 1
ATOM 1445 N N . ALA A 1 184 ? 7.336 2.830 -11.465 1.00 96.94 184 ALA A N 1
ATOM 1446 C CA . ALA A 1 184 ? 7.731 4.166 -11.039 1.00 96.94 184 ALA A CA 1
ATOM 1447 C C . ALA A 1 184 ? 8.832 4.120 -9.971 1.00 96.94 184 ALA A C 1
ATOM 1449 O O . ALA A 1 184 ? 9.788 4.895 -10.056 1.00 96.94 184 ALA A O 1
ATOM 1450 N N . ALA A 1 185 ? 8.762 3.182 -9.023 1.00 96.94 185 ALA A N 1
ATOM 1451 C CA . ALA A 1 185 ? 9.826 2.968 -8.049 1.00 96.94 185 ALA A CA 1
ATOM 1452 C C . ALA A 1 185 ? 11.149 2.572 -8.722 1.00 96.94 185 ALA A C 1
ATOM 1454 O O . ALA A 1 185 ? 12.183 3.176 -8.429 1.00 96.94 185 ALA A O 1
ATOM 1455 N N . CYS A 1 186 ? 11.137 1.637 -9.680 1.00 97.06 186 CYS A N 1
ATOM 1456 C CA . CYS A 1 186 ? 12.330 1.308 -10.462 1.00 97.06 186 CYS A CA 1
ATOM 1457 C C . CYS A 1 186 ? 12.889 2.530 -11.193 1.00 97.06 186 CYS A C 1
ATOM 1459 O O . CYS A 1 186 ? 14.094 2.770 -11.146 1.00 97.06 186 CYS A O 1
ATOM 1461 N N . GLN A 1 187 ? 12.035 3.327 -11.833 1.00 95.94 187 GLN A N 1
ATOM 1462 C CA . GLN A 1 187 ? 12.472 4.515 -12.561 1.00 95.94 187 GLN A CA 1
ATOM 1463 C C . GLN A 1 187 ? 13.131 5.548 -11.639 1.00 95.94 187 GLN A C 1
ATOM 1465 O O . GLN A 1 187 ? 14.151 6.143 -11.986 1.00 95.94 187 GLN A O 1
ATOM 1470 N N . ILE A 1 188 ? 12.585 5.733 -10.440 1.00 94.25 188 ILE A N 1
ATOM 1471 C CA . ILE A 1 188 ? 13.138 6.619 -9.414 1.00 94.25 188 ILE A CA 1
ATOM 1472 C C . ILE A 1 188 ? 14.507 6.125 -8.927 1.00 94.25 188 ILE A C 1
ATOM 1474 O O . ILE A 1 188 ? 15.457 6.903 -8.826 1.00 94.25 188 ILE A O 1
ATOM 1478 N N . VAL A 1 189 ? 14.612 4.829 -8.641 1.00 95.00 189 VAL A N 1
ATOM 1479 C CA . VAL A 1 189 ? 15.793 4.203 -8.035 1.00 95.00 189 VAL A CA 1
ATOM 1480 C C . VAL A 1 189 ? 16.937 4.040 -9.042 1.00 95.00 189 VAL A C 1
ATOM 1482 O O . VAL A 1 189 ? 18.100 4.284 -8.715 1.00 95.00 189 VAL A O 1
ATOM 1485 N N . TYR A 1 190 ? 16.622 3.632 -10.270 1.00 95.25 190 TYR A N 1
ATOM 1486 C CA . TYR A 1 190 ? 17.593 3.255 -11.302 1.00 95.25 190 TYR A CA 1
ATOM 1487 C C . TYR A 1 190 ? 17.768 4.309 -12.409 1.00 95.25 190 TYR A C 1
ATOM 1489 O O . TYR A 1 190 ? 18.742 4.253 -13.169 1.00 95.25 190 TYR A O 1
ATOM 1497 N N . GLY A 1 191 ? 16.869 5.293 -12.478 1.00 93.44 191 GLY A N 1
ATOM 1498 C CA . GLY A 1 191 ? 16.846 6.365 -13.473 1.00 93.44 191 GLY A CA 1
ATOM 1499 C C . GLY A 1 191 ? 15.840 6.137 -14.606 1.00 93.44 191 GLY A C 1
ATOM 1500 O O . GLY A 1 191 ? 15.352 5.031 -14.823 1.00 93.44 191 GLY A O 1
ATOM 1501 N N . GLU A 1 192 ? 15.564 7.198 -15.369 1.00 93.38 192 GLU A N 1
ATOM 1502 C CA . GLU A 1 192 ? 14.495 7.244 -16.387 1.00 93.38 192 GLU A CA 1
ATOM 1503 C C . GLU A 1 192 ? 14.594 6.171 -17.474 1.00 93.38 192 GLU A C 1
ATOM 1505 O O . GLU A 1 192 ? 13.577 5.698 -17.967 1.00 93.38 192 GLU A O 1
ATOM 1510 N N . SER A 1 193 ? 15.814 5.764 -17.821 1.00 95.19 193 SER A N 1
ATOM 1511 C CA . SER A 1 193 ? 16.081 4.780 -18.874 1.00 95.19 193 SER A CA 1
ATOM 1512 C C . SER A 1 193 ? 16.446 3.399 -18.324 1.00 95.19 193 SER A C 1
ATOM 1514 O O . SER A 1 193 ? 17.164 2.654 -18.991 1.00 95.19 193 SER A O 1
ATOM 1516 N N . PHE A 1 194 ? 16.064 3.056 -17.087 1.00 97.12 194 PHE A N 1
ATOM 1517 C CA . PHE A 1 194 ? 16.480 1.787 -16.473 1.00 97.12 194 PHE A CA 1
ATOM 1518 C C . PHE A 1 194 ? 16.078 0.564 -17.313 1.00 97.12 194 PHE A C 1
ATOM 1520 O O . PHE A 1 194 ? 16.857 -0.379 -17.454 1.00 97.12 194 PHE A O 1
ATOM 1527 N N . ASP A 1 195 ? 14.901 0.626 -17.926 1.00 96.56 195 ASP A N 1
ATOM 1528 C CA . ASP A 1 195 ? 14.296 -0.414 -18.753 1.00 96.56 195 ASP A CA 1
ATOM 1529 C C . ASP A 1 195 ? 15.157 -0.805 -19.967 1.00 96.56 195 ASP A C 1
ATOM 1531 O O . ASP A 1 195 ? 15.131 -1.949 -20.418 1.00 96.56 195 ASP A O 1
ATOM 1535 N N . THR A 1 196 ? 15.968 0.128 -20.472 1.00 96.69 196 THR A N 1
ATOM 1536 C CA . THR A 1 196 ? 16.865 -0.080 -21.621 1.00 96.69 196 THR A CA 1
ATOM 1537 C C . THR A 1 196 ? 18.344 -0.099 -21.243 1.00 96.69 196 THR A C 1
ATOM 1539 O O . THR A 1 196 ? 19.146 -0.745 -21.927 1.00 96.69 196 THR A O 1
ATOM 1542 N N . ARG A 1 197 ? 18.721 0.587 -20.158 1.00 97.50 197 ARG A N 1
ATOM 1543 C CA . ARG A 1 197 ? 20.108 0.761 -19.707 1.00 97.50 197 ARG A CA 1
ATOM 1544 C C . ARG A 1 197 ? 20.699 -0.507 -19.101 1.00 97.50 197 ARG A C 1
ATOM 1546 O O . ARG A 1 197 ? 21.892 -0.744 -19.279 1.00 97.50 197 ARG A O 1
ATOM 1553 N N . PHE A 1 198 ? 19.904 -1.297 -18.382 1.00 97.75 198 PHE A N 1
ATOM 1554 C CA . PHE A 1 198 ? 20.400 -2.461 -17.650 1.00 97.75 198 PHE A CA 1
ATOM 1555 C C . PHE A 1 198 ? 20.104 -3.779 -18.375 1.00 97.75 198 PHE A C 1
ATOM 1557 O O . PHE A 1 198 ? 18.996 -4.003 -18.860 1.00 97.75 198 PHE A O 1
ATOM 1564 N N . ASP A 1 199 ? 21.083 -4.690 -18.399 1.00 97.75 199 ASP A N 1
ATOM 1565 C CA . ASP A 1 199 ? 20.933 -6.018 -19.015 1.00 97.75 199 ASP A CA 1
ATOM 1566 C C . ASP A 1 199 ? 19.809 -6.844 -18.389 1.00 97.75 199 ASP A C 1
ATOM 1568 O O . ASP A 1 199 ? 19.074 -7.529 -19.099 1.00 97.75 199 ASP A O 1
ATOM 1572 N N . TRP A 1 200 ? 19.669 -6.784 -17.062 1.00 97.44 200 TRP A N 1
ATOM 1573 C CA . TRP A 1 200 ? 18.607 -7.491 -16.348 1.00 97.44 200 TRP A CA 1
ATOM 1574 C C . TRP A 1 200 ? 17.227 -6.950 -16.735 1.00 97.44 200 TRP A C 1
ATOM 1576 O O . TRP A 1 200 ? 16.320 -7.736 -16.997 1.00 97.44 200 TRP A O 1
ATOM 1586 N N . ALA A 1 201 ? 17.086 -5.629 -16.877 1.00 97.44 201 ALA A N 1
ATOM 1587 C CA . ALA A 1 201 ? 15.815 -5.003 -17.219 1.00 97.44 201 ALA A CA 1
ATOM 1588 C C . ALA A 1 201 ? 15.382 -5.407 -18.631 1.00 97.44 201 ALA A C 1
ATOM 1590 O O . ALA A 1 201 ? 14.251 -5.842 -18.834 1.00 97.44 201 ALA A O 1
ATOM 1591 N N . ARG A 1 202 ? 16.316 -5.403 -19.593 1.00 97.19 202 ARG A N 1
ATOM 1592 C CA . ARG A 1 202 ? 16.054 -5.884 -20.959 1.00 97.19 202 ARG A CA 1
ATOM 1593 C C . ARG A 1 202 ? 15.535 -7.324 -20.997 1.00 97.19 202 ARG A C 1
ATOM 1595 O O . ARG A 1 202 ? 14.675 -7.630 -21.816 1.00 97.19 202 ARG A O 1
ATOM 1602 N N . LYS A 1 203 ? 16.032 -8.201 -20.116 1.00 97.00 203 LYS A N 1
ATOM 1603 C CA . LYS A 1 203 ? 15.550 -9.589 -20.004 1.00 97.00 203 LYS A CA 1
ATOM 1604 C C . LYS A 1 203 ? 14.135 -9.662 -19.433 1.00 97.00 203 LYS A C 1
ATOM 1606 O O . LYS A 1 203 ? 13.325 -10.408 -19.972 1.00 97.00 203 LYS A O 1
ATOM 1611 N N . ILE A 1 204 ? 13.833 -8.876 -18.397 1.00 96.94 204 ILE A N 1
ATOM 1612 C CA . ILE A 1 204 ? 12.485 -8.783 -17.812 1.00 96.94 204 ILE A CA 1
ATOM 1613 C C . ILE A 1 204 ? 11.481 -8.351 -18.886 1.00 96.94 204 ILE A C 1
ATOM 1615 O O . ILE A 1 204 ? 10.493 -9.043 -19.135 1.00 96.94 204 ILE A O 1
ATOM 1619 N N . PHE A 1 205 ? 11.780 -7.270 -19.611 1.00 96.38 205 PHE A N 1
ATOM 1620 C CA . PHE A 1 205 ? 10.886 -6.725 -20.637 1.00 96.38 205 PHE A CA 1
ATOM 1621 C C . PHE A 1 205 ? 10.747 -7.599 -21.893 1.00 96.38 205 PHE A C 1
ATOM 1623 O O . PHE A 1 205 ? 9.794 -7.425 -22.650 1.00 96.38 205 PHE A O 1
ATOM 1630 N N . ALA A 1 206 ? 11.627 -8.583 -22.104 1.00 94.44 206 ALA A N 1
ATOM 1631 C CA . ALA A 1 206 ? 11.497 -9.550 -23.194 1.00 94.44 206 ALA A CA 1
ATOM 1632 C C . ALA A 1 206 ? 10.393 -10.605 -22.957 1.00 94.44 206 ALA A C 1
ATOM 1634 O O . ALA A 1 206 ? 9.982 -11.267 -23.907 1.00 94.44 206 ALA A O 1
ATOM 1635 N N . SER A 1 207 ? 9.900 -10.765 -21.720 1.00 86.06 207 SER A N 1
ATOM 1636 C CA . SER A 1 207 ? 8.869 -11.759 -21.360 1.00 86.06 207 SER A CA 1
ATOM 1637 C C . SER A 1 207 ? 7.452 -11.418 -21.850 1.00 86.06 207 SER A C 1
ATOM 1639 O O . SER A 1 207 ? 6.600 -12.300 -21.919 1.00 86.06 207 SER A O 1
ATOM 1641 N N . GLY A 1 208 ? 7.187 -10.150 -22.185 1.00 87.00 208 GLY A N 1
ATOM 1642 C CA . GLY A 1 208 ? 5.924 -9.670 -22.760 1.00 87.00 208 GLY A CA 1
ATOM 1643 C C . GLY A 1 208 ? 4.707 -9.567 -21.826 1.00 87.00 208 GLY A C 1
ATOM 1644 O O . GLY A 1 208 ? 3.740 -8.927 -22.223 1.00 87.00 208 GLY A O 1
ATOM 1645 N N . ASN A 1 209 ? 4.726 -10.137 -20.614 1.00 95.62 209 ASN A N 1
ATOM 1646 C CA . ASN A 1 209 ? 3.608 -10.041 -19.661 1.00 95.62 209 ASN A CA 1
ATOM 1647 C C . ASN A 1 209 ? 3.906 -9.004 -18.548 1.00 95.62 209 ASN A C 1
ATOM 1649 O O . ASN A 1 209 ? 4.776 -9.271 -17.716 1.00 95.62 209 ASN A O 1
ATOM 1653 N N . PRO A 1 210 ? 3.186 -7.865 -18.485 1.00 95.94 210 PRO A N 1
ATOM 1654 C CA . PRO A 1 210 ? 3.400 -6.816 -17.480 1.00 95.94 210 PRO A CA 1
ATOM 1655 C C . PRO A 1 210 ? 3.252 -7.269 -16.020 1.00 95.94 210 PRO A C 1
ATOM 1657 O O . PRO A 1 210 ? 3.960 -6.761 -15.155 1.00 95.94 210 PRO A O 1
ATOM 1660 N N . GLU A 1 211 ? 2.387 -8.238 -15.721 1.00 93.44 211 GLU A N 1
ATOM 1661 C CA . GLU A 1 211 ? 2.201 -8.745 -14.353 1.00 93.44 211 GLU A CA 1
ATOM 1662 C C . GLU A 1 211 ? 3.433 -9.527 -13.891 1.00 93.44 211 GLU A C 1
ATOM 1664 O O . GLU A 1 211 ? 3.980 -9.276 -12.817 1.00 93.44 211 GLU A O 1
ATOM 1669 N N . ILE A 1 212 ? 3.944 -10.411 -14.756 1.00 95.75 212 ILE A N 1
ATOM 1670 C CA . ILE A 1 212 ? 5.189 -11.149 -14.501 1.00 95.75 212 ILE A CA 1
ATOM 1671 C C . ILE A 1 212 ? 6.364 -10.171 -14.397 1.00 95.75 212 ILE A C 1
ATOM 1673 O O . ILE A 1 212 ? 7.226 -10.323 -13.531 1.00 95.75 212 ILE A O 1
ATOM 1677 N N . GLN A 1 213 ? 6.392 -9.142 -15.248 1.00 97.19 213 GLN A N 1
ATOM 1678 C CA . GLN A 1 213 ? 7.417 -8.104 -15.189 1.00 97.19 213 GLN A CA 1
ATOM 1679 C C . GLN A 1 213 ? 7.373 -7.346 -13.864 1.00 97.19 213 GLN A C 1
ATOM 1681 O O . GLN A 1 213 ? 8.427 -7.138 -13.274 1.00 97.19 213 GLN A O 1
ATOM 1686 N N . ALA A 1 214 ? 6.190 -6.974 -13.366 1.00 97.06 214 ALA A N 1
ATOM 1687 C CA . ALA A 1 214 ? 6.053 -6.291 -12.082 1.00 97.06 214 ALA A CA 1
ATOM 1688 C C . ALA A 1 214 ? 6.657 -7.128 -10.946 1.00 97.06 214 ALA A C 1
ATOM 1690 O O . ALA A 1 214 ? 7.473 -6.612 -10.189 1.00 97.06 214 ALA A O 1
ATOM 1691 N N . VAL A 1 215 ? 6.355 -8.430 -10.881 1.00 95.94 215 VAL A N 1
ATOM 1692 C CA . VAL A 1 215 ? 6.953 -9.343 -9.888 1.00 95.94 215 VAL A CA 1
ATOM 1693 C C . VAL A 1 215 ? 8.482 -9.373 -10.004 1.00 95.94 215 VAL A C 1
ATOM 1695 O O . VAL A 1 215 ? 9.184 -9.176 -9.017 1.00 95.94 215 VAL A O 1
ATOM 1698 N N . GLN A 1 216 ? 9.022 -9.513 -11.216 1.00 97.25 216 GLN A N 1
ATOM 1699 C CA . GLN A 1 216 ? 10.476 -9.539 -11.426 1.00 97.25 216 GLN A CA 1
ATOM 1700 C C . GLN A 1 216 ? 11.160 -8.206 -11.078 1.00 97.25 216 GLN A C 1
ATOM 1702 O O . GLN A 1 216 ? 12.300 -8.189 -10.609 1.00 97.25 216 GLN A O 1
ATOM 1707 N N . LEU A 1 217 ? 10.485 -7.075 -11.303 1.00 97.69 217 LEU A N 1
ATOM 1708 C CA . LEU A 1 217 ? 10.974 -5.757 -10.905 1.00 97.69 217 LEU A CA 1
ATOM 1709 C C . LEU A 1 217 ? 11.030 -5.622 -9.375 1.00 97.69 217 LEU A C 1
ATOM 1711 O O . LEU A 1 217 ? 12.025 -5.108 -8.856 1.00 97.69 217 LEU A O 1
ATOM 1715 N N . ARG A 1 218 ? 10.021 -6.127 -8.651 1.00 97.00 218 ARG A N 1
ATOM 1716 C CA . ARG A 1 218 ? 10.024 -6.183 -7.177 1.00 97.00 218 ARG A CA 1
ATOM 1717 C C . ARG A 1 218 ? 11.176 -7.013 -6.643 1.00 97.00 218 ARG A C 1
ATOM 1719 O O . ARG A 1 218 ? 11.917 -6.544 -5.778 1.00 97.00 218 ARG A O 1
ATOM 1726 N N . ASP A 1 219 ? 11.379 -8.200 -7.211 1.00 96.19 219 ASP A N 1
ATOM 1727 C CA . ASP A 1 219 ? 12.496 -9.074 -6.849 1.00 96.19 219 ASP A CA 1
ATOM 1728 C C . ASP A 1 219 ? 13.830 -8.343 -7.021 1.00 96.19 219 ASP A C 1
ATOM 1730 O O . ASP A 1 219 ? 14.698 -8.388 -6.145 1.00 96.19 219 ASP A O 1
ATOM 1734 N N . GLN A 1 220 ? 13.985 -7.599 -8.119 1.00 97.44 220 GLN A N 1
ATOM 1735 C CA . GLN A 1 220 ? 15.197 -6.834 -8.382 1.00 97.44 220 GLN A CA 1
ATOM 1736 C C . GLN A 1 220 ? 15.419 -5.704 -7.361 1.00 97.44 220 GLN A C 1
ATOM 1738 O O . GLN A 1 220 ? 16.546 -5.528 -6.882 1.00 97.44 220 GLN A O 1
ATOM 1743 N N . LEU A 1 221 ? 14.365 -4.964 -7.006 1.00 96.75 221 LEU A N 1
ATOM 1744 C CA . LEU A 1 221 ? 14.385 -3.912 -5.981 1.00 96.75 221 LEU A CA 1
ATOM 1745 C C . LEU A 1 221 ? 14.698 -4.479 -4.589 1.00 96.75 221 LEU A C 1
ATOM 1747 O O . LEU A 1 221 ? 15.517 -3.918 -3.852 1.00 96.75 221 LEU A O 1
ATOM 1751 N N . THR A 1 222 ? 14.121 -5.632 -4.256 1.00 95.31 222 THR A N 1
ATOM 1752 C CA . THR A 1 222 ? 14.377 -6.344 -3.001 1.00 95.31 222 THR A CA 1
ATOM 1753 C C . THR A 1 222 ? 15.827 -6.815 -2.933 1.00 95.31 222 THR A C 1
ATOM 1755 O O . THR A 1 222 ? 16.508 -6.603 -1.929 1.00 95.31 222 THR A O 1
ATOM 1758 N N . GLN A 1 223 ? 16.358 -7.403 -4.005 1.00 95.75 223 GLN A N 1
ATOM 1759 C CA . GLN A 1 223 ? 17.721 -7.936 -4.016 1.00 95.75 223 GLN A CA 1
ATOM 1760 C C . GLN A 1 223 ? 18.781 -6.835 -3.903 1.00 95.75 223 GLN A C 1
ATOM 1762 O O . GLN A 1 223 ? 19.652 -6.923 -3.028 1.00 95.75 223 GLN A O 1
ATOM 1767 N N . ASP A 1 224 ? 18.687 -5.806 -4.749 1.00 96.31 224 ASP A N 1
ATOM 1768 C CA . ASP A 1 224 ? 19.715 -4.770 -4.905 1.00 96.31 224 ASP A CA 1
ATOM 1769 C C . ASP A 1 224 ? 19.575 -3.617 -3.899 1.00 96.31 224 ASP A C 1
ATOM 1771 O O . ASP A 1 224 ? 20.578 -3.071 -3.440 1.00 96.31 224 ASP A O 1
ATOM 1775 N N . LYS A 1 225 ? 18.345 -3.247 -3.522 1.00 94.38 225 LYS A N 1
ATOM 1776 C CA . LYS A 1 225 ? 18.079 -2.075 -2.667 1.00 94.38 225 LYS A CA 1
ATOM 1777 C C . LYS A 1 225 ? 17.425 -2.398 -1.333 1.00 94.38 225 LYS A C 1
ATOM 1779 O O . LYS A 1 225 ? 17.263 -1.488 -0.527 1.00 94.38 225 LYS A O 1
ATOM 1784 N N . LYS A 1 226 ? 17.078 -3.666 -1.082 1.00 94.12 226 LYS A N 1
ATOM 1785 C CA . LYS A 1 226 ? 16.323 -4.088 0.112 1.00 94.12 226 LYS A CA 1
ATOM 1786 C C . LYS A 1 226 ? 14.976 -3.358 0.235 1.00 94.12 226 LYS A C 1
ATOM 1788 O O . LYS A 1 226 ? 14.520 -3.090 1.341 1.00 94.12 226 LYS A O 1
ATOM 1793 N N . LEU A 1 227 ? 14.361 -3.033 -0.907 1.00 93.75 227 LEU A N 1
ATOM 1794 C CA . LEU A 1 227 ? 13.048 -2.391 -0.991 1.00 93.75 227 LEU A CA 1
ATOM 1795 C C . LEU A 1 227 ? 11.971 -3.438 -1.268 1.00 93.75 227 LEU A C 1
ATOM 1797 O O . LEU A 1 227 ? 12.030 -4.107 -2.295 1.00 93.75 227 LEU A O 1
ATOM 1801 N N . TRP A 1 228 ? 10.998 -3.537 -0.366 1.00 92.69 228 TRP A N 1
ATOM 1802 C CA . TRP A 1 228 ? 9.962 -4.577 -0.345 1.00 92.69 228 TRP A CA 1
ATOM 1803 C C . TRP A 1 228 ? 8.612 -4.064 -0.848 1.00 92.69 228 TRP A C 1
ATOM 1805 O O . TRP A 1 228 ? 7.633 -4.087 -0.116 1.00 92.69 228 TRP A O 1
ATOM 1815 N N . ILE A 1 229 ? 8.590 -3.553 -2.075 1.00 90.56 229 ILE A N 1
ATOM 1816 C CA . ILE A 1 229 ? 7.407 -2.965 -2.729 1.00 90.56 229 ILE A CA 1
ATOM 1817 C C . ILE A 1 229 ? 6.655 -3.964 -3.597 1.00 90.56 229 ILE A C 1
ATOM 1819 O O . ILE A 1 229 ? 7.293 -4.933 -4.045 1.00 90.56 229 ILE A O 1
#

Organism: NCBI:txid2202197

Sequence (229 aa):
MIIISTRQMDFFQQQQERQFRERLQAGVLEECPDYAGLPHDTLSHLISLALQRAGKYGFTWQSTLAQFVFLMTAIAPNFDLHPAIHAGLVNPGVPAEDRIDLLEENLPDGVWDEAAERASTLGWYLTSDTYSLTPPNRIAQALANALPQDILTALSKRDTTVSPALNHARLKGFETEDGQFVFAACQIVYGESFDTRFDWARKIFASGNPEIQAVQLRDQLTQDKKLWI

Secondary structure (DSSP, 8-state):
-----HHHHHHHHHHHHHHHHHHHHHHHHHH-GGGGGS-HHHHHHHHHHHHHHHHHTT--SHHHHHHHHHHHHHT-TTGGGSHHHHHHHT-TTS-GGGHHHHHHHHSPTTHHHHHHHT--GGGGG--S--TTS-HHHHHHHHHHHHS-HHHHHHHHTTT--HHHHHHHHHHTT--SHHHHHHHHHHHHHH-TTHHHHSHHHHHHHTT--HHHHHHHHHHHHHHHH----

Radius of gyration: 19.49 Å; chains: 1; bounding box: 46×35×70 Å